Protein AF-A0A078JJZ0-F1 (afdb_monomer)

Sequence (247 aa):
MCQEAHKVTLNVYDLSRGLARQLSASLLGKVIEGVWHTGIVAYGNEYFFGGGIQHLPAGTTPYGAPLRSVEMGETHVPKDVFEIYLDEISPRYTAESYNLITHNCNNFSNEVSQFLVGKGIPDYILQLPSEVMNSPMGGLLMPMIQNLEATLRAGAVPNAPQFKPQSQPVGPNPSEKASESPVVVQPSASKEKVKEDPLGDARTKIQEEITREFASLMAQGTLRASEAATIATKRVMQKYGHLNVSA

Secondary structure (DSSP, 8-state):
-PPPPEEEEEEEEETTTTHHHHHHHHHHSS-----EEEEEEETTEEEEEESEEEEEETT-STT-S-SEEEEEEEE---HHHHHHHHHHHGGGSSTTT-BTTTBSHHHHHHHHHHHHHS-PPPHHHHHHHHHHHTSTTHHHHHHHHHHHHHHHHTTPPPPP--------------------------------PPPP-HHHHHHHHHHHHHHHHHHHHHHTSSS-HHHHHHHHHHHHHHHHHGGG---

Structure (mmCIF, N/CA/C/O backbone):
data_AF-A0A078JJZ0-F1
#
_entry.id   AF-A0A078JJZ0-F1
#
loop_
_atom_site.group_PDB
_atom_site.id
_atom_site.type_symbol
_atom_site.label_atom_id
_atom_site.label_alt_id
_atom_site.label_comp_id
_atom_site.label_asym_id
_atom_site.label_entity_id
_atom_site.label_seq_id
_atom_site.pdbx_PDB_ins_code
_atom_site.Cartn_x
_atom_site.Cartn_y
_atom_site.Cartn_z
_atom_site.occupancy
_atom_site.B_iso_or_equiv
_atom_site.auth_seq_id
_atom_site.auth_comp_id
_atom_site.auth_asym_id
_atom_site.auth_atom_id
_atom_site.pdbx_PDB_model_num
ATOM 1 N N . MET A 1 1 ? -17.199 -11.914 28.397 1.00 45.38 1 MET A N 1
ATOM 2 C CA . MET A 1 1 ? -17.784 -11.393 27.146 1.00 45.38 1 MET A CA 1
ATOM 3 C C . MET A 1 1 ? -16.854 -11.830 26.030 1.00 45.38 1 MET A C 1
ATOM 5 O O . MET A 1 1 ? -15.666 -11.567 26.156 1.00 45.38 1 MET A O 1
ATOM 9 N N . CYS A 1 2 ? -17.328 -12.581 25.036 1.00 54.47 2 CYS A N 1
ATOM 10 C CA . CYS A 1 2 ? -16.506 -12.899 23.866 1.00 54.47 2 CYS A CA 1
ATOM 11 C C . CYS A 1 2 ? -16.302 -11.594 23.090 1.00 54.47 2 CYS A C 1
ATOM 13 O O . CYS A 1 2 ? -17.291 -10.978 22.702 1.00 54.47 2 CYS A O 1
ATOM 15 N N . GLN A 1 3 ? -15.059 -11.132 22.954 1.00 65.31 3 GLN A N 1
ATOM 16 C CA . GLN A 1 3 ? -14.748 -10.021 22.055 1.00 65.31 3 GLN A CA 1
ATOM 17 C C . GLN A 1 3 ? -15.119 -10.458 20.635 1.00 65.31 3 GLN A C 1
ATOM 19 O O . GLN A 1 3 ? -14.790 -11.574 20.234 1.00 65.31 3 GLN A O 1
ATOM 24 N N . GLU A 1 4 ? -15.873 -9.624 19.924 1.00 84.06 4 GLU A N 1
ATOM 25 C CA . GLU A 1 4 ? -16.285 -9.913 18.554 1.00 84.06 4 GLU A CA 1
ATOM 26 C C . GLU A 1 4 ? -15.042 -9.906 17.655 1.00 84.06 4 GLU A C 1
ATOM 28 O O . GLU A 1 4 ? -14.262 -8.954 17.665 1.00 84.06 4 GLU A O 1
ATOM 33 N N . ALA A 1 5 ? -14.815 -11.007 16.941 1.00 92.00 5 ALA A N 1
ATOM 34 C CA . ALA A 1 5 ? -13.691 -11.137 16.027 1.00 92.00 5 ALA A CA 1
ATOM 35 C C . ALA A 1 5 ? -14.054 -10.506 14.676 1.00 92.00 5 ALA A C 1
ATOM 37 O O . ALA A 1 5 ? -15.099 -10.806 14.093 1.00 92.00 5 ALA A O 1
ATOM 38 N N . HIS A 1 6 ? -13.183 -9.645 14.158 1.00 96.00 6 HIS A N 1
ATOM 39 C CA . HIS A 1 6 ? -13.372 -8.965 12.881 1.00 96.00 6 HIS A CA 1
ATOM 40 C C . HIS A 1 6 ? -12.383 -9.489 11.845 1.00 96.00 6 HIS A C 1
ATOM 42 O O . HIS A 1 6 ? -11.179 -9.540 12.091 1.00 96.00 6 HIS A O 1
ATOM 48 N N . LYS A 1 7 ? -12.876 -9.845 10.657 1.00 97.50 7 LYS A N 1
ATOM 49 C CA . LYS A 1 7 ? -12.017 -10.284 9.552 1.00 97.50 7 LYS A CA 1
ATOM 50 C C . LYS A 1 7 ? -11.159 -9.135 9.033 1.00 97.50 7 LYS A C 1
ATOM 52 O O . LYS A 1 7 ? -11.656 -8.028 8.831 1.00 97.50 7 LYS A O 1
ATOM 57 N N . VAL A 1 8 ? -9.897 -9.444 8.753 1.00 98.44 8 VAL A N 1
ATOM 58 C CA . VAL A 1 8 ? -8.915 -8.529 8.171 1.00 98.44 8 VAL A CA 1
ATOM 59 C C . VAL A 1 8 ? -8.428 -9.105 6.848 1.00 98.44 8 VAL A C 1
ATOM 61 O O . VAL A 1 8 ? -7.972 -10.248 6.771 1.00 98.44 8 VAL A O 1
ATOM 64 N N . THR A 1 9 ? -8.538 -8.311 5.788 1.00 98.50 9 THR A N 1
ATOM 65 C CA . THR A 1 9 ? -8.132 -8.691 4.427 1.00 98.50 9 THR A CA 1
ATOM 66 C C . THR A 1 9 ? -7.196 -7.636 3.855 1.00 98.50 9 THR A C 1
ATOM 68 O O . THR A 1 9 ? -7.372 -6.450 4.101 1.00 98.50 9 THR A O 1
ATOM 71 N N . LEU A 1 10 ? -6.208 -8.053 3.074 1.00 98.69 10 LEU A N 1
ATOM 72 C CA . LEU A 1 10 ? -5.346 -7.172 2.298 1.00 98.69 10 LEU A CA 1
ATOM 73 C C . LEU A 1 10 ? -5.830 -7.159 0.848 1.00 98.69 10 LEU A C 1
ATOM 75 O O . LEU A 1 10 ? -5.723 -8.165 0.144 1.00 98.69 10 LEU A O 1
ATOM 79 N N . ASN A 1 11 ? -6.334 -6.020 0.389 1.00 98.44 11 ASN A N 1
ATOM 80 C CA . ASN A 1 11 ? -6.618 -5.795 -1.022 1.00 98.44 11 ASN A CA 1
ATOM 81 C C . ASN A 1 11 ? -5.333 -5.394 -1.747 1.00 98.44 11 ASN A C 1
ATOM 83 O O . ASN A 1 11 ? -4.586 -4.539 -1.274 1.00 98.44 11 ASN A O 1
ATOM 87 N N . VAL A 1 12 ? -5.078 -6.017 -2.898 1.00 97.50 12 VAL A N 1
ATOM 88 C CA . VAL A 1 12 ? -3.886 -5.802 -3.725 1.00 97.50 12 VAL A CA 1
ATOM 89 C C . VAL A 1 12 ? -4.311 -5.347 -5.115 1.00 97.50 12 VAL A C 1
ATOM 91 O O . VAL A 1 12 ? -5.073 -6.031 -5.801 1.00 97.50 12 VAL A O 1
ATOM 94 N N . TYR A 1 13 ? -3.770 -4.217 -5.554 1.00 95.12 13 TYR A N 1
ATOM 95 C CA . TYR A 1 13 ? -4.043 -3.582 -6.839 1.00 95.12 13 TYR A CA 1
ATOM 96 C C . TYR A 1 13 ? -2.760 -3.474 -7.661 1.00 95.12 13 TYR A C 1
ATOM 98 O O . TYR A 1 13 ? -1.678 -3.271 -7.113 1.00 95.12 13 TYR A O 1
ATOM 106 N N . ASP A 1 14 ? -2.888 -3.562 -8.985 1.00 92.44 14 ASP A N 1
ATOM 107 C CA . ASP A 1 14 ? -1.808 -3.231 -9.915 1.00 92.44 14 ASP A CA 1
ATOM 108 C C . ASP A 1 14 ? -2.048 -1.842 -10.520 1.00 92.44 14 ASP A C 1
ATOM 110 O O . ASP A 1 14 ? -2.875 -1.669 -11.420 1.00 92.44 14 ASP A O 1
ATOM 114 N N . LEU A 1 15 ? -1.285 -0.852 -10.054 1.00 88.25 15 LEU A N 1
ATOM 115 C CA . LEU A 1 15 ? -1.357 0.530 -10.535 1.00 88.25 15 LEU A CA 1
ATOM 116 C C . LEU A 1 15 ? -0.959 0.668 -12.011 1.00 88.25 15 LEU A C 1
ATOM 118 O O . LEU A 1 15 ? -1.359 1.625 -12.671 1.00 88.25 15 LEU A O 1
ATOM 122 N N . SER A 1 16 ? -0.204 -0.291 -12.554 1.00 84.50 16 SER A N 1
ATOM 123 C CA . SER A 1 16 ? 0.171 -0.302 -13.969 1.00 84.50 16 SER A CA 1
ATOM 124 C C . SER A 1 16 ? -0.928 -0.850 -14.883 1.00 84.50 16 SER A C 1
ATOM 126 O O . SER A 1 16 ? -0.831 -0.707 -16.102 1.00 84.50 16 SER A O 1
ATOM 128 N N . ARG A 1 17 ? -1.965 -1.485 -14.315 1.00 82.56 17 ARG A N 1
ATOM 129 C CA . ARG A 1 17 ? -3.054 -2.154 -15.046 1.00 82.56 17 ARG A CA 1
ATOM 130 C C . ARG A 1 17 ? -2.545 -3.141 -16.108 1.00 82.56 17 ARG A C 1
ATOM 132 O O . ARG A 1 17 ? -3.039 -3.169 -17.233 1.00 82.56 17 ARG A O 1
ATOM 139 N N . GLY A 1 18 ? -1.535 -3.934 -15.760 1.00 79.81 18 GLY A N 1
ATOM 140 C CA . GLY A 1 18 ? -0.917 -4.948 -16.613 1.00 79.81 18 GLY A CA 1
ATOM 141 C C . GLY A 1 18 ? 0.228 -4.443 -17.494 1.00 79.81 18 GLY A C 1
ATOM 142 O O . GLY A 1 18 ? 0.949 -5.263 -18.069 1.00 79.81 18 GLY A O 1
ATOM 143 N N . LEU A 1 19 ? 0.455 -3.127 -17.577 1.00 78.94 19 LEU A N 1
ATOM 144 C CA . LEU A 1 19 ? 1.543 -2.567 -18.386 1.00 78.94 19 LEU A CA 1
ATOM 145 C C . LEU A 1 19 ? 2.921 -2.931 -17.839 1.00 78.94 19 LEU A C 1
ATOM 147 O O . LEU A 1 19 ? 3.830 -3.193 -18.626 1.00 78.94 19 LEU A O 1
ATOM 151 N N . ALA A 1 20 ? 3.082 -3.005 -16.513 1.00 81.88 20 ALA A N 1
ATOM 152 C CA . ALA A 1 20 ? 4.344 -3.434 -15.918 1.00 81.88 20 ALA A CA 1
ATOM 153 C C . ALA A 1 20 ? 4.703 -4.838 -16.407 1.00 81.88 20 ALA A C 1
ATOM 155 O O . ALA A 1 20 ? 5.804 -5.047 -16.906 1.00 81.88 20 ALA A O 1
ATOM 156 N N . ARG A 1 21 ? 3.749 -5.773 -16.395 1.00 81.88 21 ARG A N 1
ATOM 157 C CA . ARG A 1 21 ? 3.969 -7.140 -16.877 1.00 81.88 21 ARG A CA 1
ATOM 158 C C . ARG A 1 21 ? 4.320 -7.204 -18.362 1.00 81.88 21 ARG A C 1
ATOM 160 O O . ARG A 1 21 ? 5.164 -8.007 -18.745 1.00 81.88 21 ARG A O 1
ATOM 167 N N . GLN A 1 22 ? 3.695 -6.370 -19.193 1.00 77.50 22 GLN A N 1
ATOM 168 C CA . GLN A 1 22 ? 3.947 -6.347 -20.638 1.00 77.50 22 GLN A CA 1
ATOM 169 C C . GLN A 1 22 ? 5.318 -5.763 -20.999 1.00 77.50 22 GLN A C 1
ATOM 171 O O . GLN A 1 22 ? 5.984 -6.279 -21.891 1.00 77.50 22 GLN A O 1
ATOM 176 N N . LEU A 1 23 ? 5.741 -4.699 -20.314 1.00 75.00 23 LEU A N 1
ATOM 177 C CA . LEU A 1 23 ? 6.932 -3.930 -20.687 1.00 75.00 23 LEU A CA 1
ATOM 178 C C . LEU A 1 23 ? 8.196 -4.363 -19.931 1.00 75.00 23 LEU A C 1
ATOM 180 O O . LEU A 1 23 ? 9.312 -4.175 -20.419 1.00 75.00 23 LEU A O 1
ATOM 184 N N . SER A 1 24 ? 8.036 -4.951 -18.746 1.00 73.81 24 SER A N 1
ATOM 185 C CA . SER A 1 24 ? 9.152 -5.299 -17.860 1.00 73.81 24 SER A CA 1
ATOM 186 C C . SER A 1 24 ? 10.094 -6.341 -18.451 1.00 73.81 24 SER A C 1
ATOM 188 O O . SER A 1 24 ? 11.301 -6.169 -18.354 1.00 73.81 24 SER A O 1
ATOM 190 N N . ALA A 1 25 ? 9.587 -7.368 -19.138 1.00 72.69 25 ALA A N 1
ATOM 191 C CA . ALA A 1 25 ? 10.439 -8.398 -19.738 1.00 72.69 25 ALA A CA 1
ATOM 192 C C . ALA A 1 25 ? 11.460 -7.806 -20.727 1.00 72.69 25 ALA A C 1
ATOM 194 O O . ALA A 1 25 ? 12.649 -8.109 -20.654 1.00 72.69 25 ALA A O 1
ATOM 195 N N . SER A 1 26 ? 10.998 -6.922 -21.616 1.00 69.44 26 SER A N 1
ATOM 196 C CA . SER A 1 26 ? 11.826 -6.283 -22.643 1.00 69.44 26 SER A CA 1
ATOM 197 C C . SER A 1 26 ? 12.725 -5.169 -22.107 1.00 69.44 26 SER A C 1
ATOM 199 O O . SER A 1 26 ? 13.796 -4.944 -22.659 1.00 69.44 26 SER A O 1
ATOM 201 N N . LEU A 1 27 ? 12.296 -4.457 -21.058 1.00 65.75 27 LEU A N 1
ATOM 202 C CA . LEU A 1 27 ? 13.022 -3.295 -20.528 1.00 65.75 27 LEU A CA 1
ATOM 203 C C . LEU A 1 27 ? 13.942 -3.644 -19.354 1.00 65.75 27 LEU A C 1
ATOM 205 O O . LEU A 1 27 ? 15.002 -3.049 -19.201 1.00 65.75 27 LEU A O 1
ATOM 209 N N . LEU A 1 28 ? 13.540 -4.590 -18.510 1.00 64.19 28 LEU A N 1
ATOM 210 C CA . LEU A 1 28 ? 14.189 -4.890 -17.231 1.00 64.19 28 LEU A CA 1
ATOM 211 C C . LEU A 1 28 ? 14.921 -6.228 -17.241 1.00 64.19 28 LEU A C 1
ATOM 213 O O . LEU A 1 28 ? 15.604 -6.548 -16.272 1.00 64.19 28 LEU A O 1
ATOM 217 N N . GLY A 1 29 ? 14.750 -7.040 -18.291 1.00 64.75 29 GLY A N 1
ATOM 218 C CA . GLY A 1 29 ? 15.258 -8.415 -18.329 1.00 64.75 29 GLY A CA 1
ATOM 219 C C . GLY A 1 29 ? 14.640 -9.327 -17.259 1.00 64.75 29 GLY A C 1
ATOM 220 O O . GLY A 1 29 ? 15.066 -10.467 -17.099 1.00 64.75 29 GLY A O 1
ATOM 221 N N . LYS A 1 30 ? 13.632 -8.833 -16.530 1.00 69.69 30 LYS A N 1
ATOM 222 C CA . LYS A 1 30 ? 12.861 -9.528 -15.498 1.00 69.69 30 LYS A CA 1
ATOM 223 C C . LYS A 1 30 ? 11.404 -9.112 -15.641 1.00 69.69 30 LYS A C 1
ATOM 225 O O . LYS A 1 30 ? 11.109 -7.940 -15.861 1.00 69.69 30 LYS A O 1
ATOM 230 N N . VAL A 1 31 ? 10.492 -10.066 -15.496 1.00 70.44 31 VAL A N 1
ATOM 231 C CA . VAL A 1 31 ? 9.058 -9.771 -15.464 1.00 70.44 31 VAL A CA 1
ATOM 232 C C . VAL A 1 31 ? 8.712 -9.177 -14.099 1.00 70.44 31 VAL A C 1
ATOM 234 O O . VAL A 1 31 ? 8.837 -9.851 -13.080 1.00 70.44 31 VAL A O 1
ATOM 237 N N . ILE A 1 32 ? 8.272 -7.922 -14.084 1.00 78.19 32 ILE A N 1
ATOM 238 C CA . ILE A 1 32 ? 7.576 -7.311 -12.951 1.00 78.19 32 ILE A CA 1
ATOM 239 C C . ILE A 1 32 ? 6.091 -7.579 -13.147 1.00 78.19 32 ILE A C 1
ATOM 241 O O . ILE A 1 32 ? 5.505 -7.121 -14.125 1.00 78.19 32 ILE A O 1
ATOM 245 N N . GLU A 1 33 ? 5.479 -8.319 -12.226 1.00 72.38 33 GLU A N 1
ATOM 246 C CA . GLU A 1 33 ? 4.069 -8.709 -12.340 1.00 72.38 33 GLU A CA 1
ATOM 247 C C . GLU A 1 33 ? 3.093 -7.528 -12.240 1.00 72.38 33 GLU A C 1
ATOM 249 O O . GLU A 1 33 ? 2.015 -7.588 -12.829 1.00 72.38 33 GLU A O 1
ATOM 254 N N . GLY A 1 34 ? 3.469 -6.463 -11.534 1.00 82.06 34 GLY A N 1
ATOM 255 C CA . GLY A 1 34 ? 2.631 -5.290 -11.326 1.00 82.06 34 GLY A CA 1
ATOM 256 C C . GLY A 1 34 ? 3.336 -4.216 -10.505 1.00 82.06 34 GLY A C 1
ATOM 257 O O . GLY A 1 34 ? 4.410 -4.444 -9.948 1.00 82.06 34 GLY A O 1
ATOM 258 N N . VAL A 1 35 ? 2.715 -3.043 -10.425 1.00 88.38 35 VAL A N 1
ATOM 259 C CA . VAL A 1 35 ? 3.088 -1.992 -9.472 1.00 88.38 35 VAL A CA 1
ATOM 260 C C . VAL A 1 35 ? 2.092 -2.051 -8.327 1.00 88.38 35 VAL A C 1
ATOM 262 O O . VAL A 1 35 ? 0.958 -1.590 -8.460 1.00 88.38 35 VAL A O 1
ATOM 265 N N . TRP A 1 36 ? 2.501 -2.680 -7.230 1.00 94.38 36 TRP A N 1
ATOM 266 C CA . TRP A 1 36 ? 1.588 -3.024 -6.149 1.00 94.38 36 TRP A CA 1
ATOM 267 C C . TRP A 1 36 ? 1.176 -1.810 -5.320 1.00 94.38 36 TRP A C 1
ATOM 269 O O . TRP A 1 36 ? 2.024 -1.113 -4.761 1.00 94.38 36 TRP A O 1
ATOM 279 N N . HIS A 1 37 ? -0.135 -1.622 -5.205 1.00 95.88 37 HIS A N 1
ATOM 280 C CA . HIS A 1 37 ? -0.772 -0.807 -4.179 1.00 95.88 37 HIS A CA 1
ATOM 281 C C . HIS A 1 37 ? -1.611 -1.709 -3.283 1.00 95.88 37 HIS A C 1
ATOM 283 O O . HIS A 1 37 ? -2.250 -2.640 -3.781 1.00 95.88 37 HIS A O 1
ATOM 289 N N . THR A 1 38 ? -1.628 -1.435 -1.983 1.00 98.00 38 THR A N 1
ATOM 290 C CA . THR A 1 38 ? -2.408 -2.221 -1.031 1.00 98.00 38 THR A CA 1
ATOM 291 C C . THR A 1 38 ? -3.239 -1.367 -0.088 1.00 98.00 38 THR A C 1
ATOM 293 O O . THR A 1 38 ? -2.841 -0.259 0.275 1.00 98.00 38 THR A O 1
ATOM 296 N N . GLY A 1 39 ? -4.364 -1.939 0.340 1.00 98.06 39 GLY A N 1
ATOM 297 C CA . GLY A 1 39 ? -5.221 -1.414 1.397 1.00 98.06 39 GLY A CA 1
ATOM 298 C C . GLY A 1 39 ? -5.661 -2.523 2.353 1.00 98.06 39 GLY A C 1
ATOM 299 O O . GLY A 1 39 ? -5.891 -3.661 1.935 1.00 98.06 39 GLY A O 1
ATOM 300 N N . ILE A 1 40 ? -5.764 -2.203 3.643 1.00 98.62 40 ILE A N 1
ATOM 301 C CA . ILE A 1 40 ? -6.284 -3.114 4.668 1.00 98.62 40 ILE A CA 1
ATOM 302 C C . ILE A 1 40 ? -7.789 -2.925 4.780 1.00 98.62 40 ILE A C 1
ATOM 304 O O . ILE A 1 40 ? -8.258 -1.827 5.055 1.00 98.62 40 ILE A O 1
ATOM 308 N N . VAL A 1 41 ? -8.546 -4.001 4.605 1.00 98.62 41 VAL A N 1
ATOM 309 C CA . VAL A 1 41 ? -9.992 -4.033 4.797 1.00 98.62 41 VAL A CA 1
ATOM 310 C C . VAL A 1 41 ? -10.306 -4.593 6.177 1.00 98.62 41 VAL A C 1
ATOM 312 O O . VAL A 1 41 ? -10.003 -5.754 6.459 1.00 98.62 41 VAL A O 1
ATOM 315 N N . ALA A 1 42 ? -10.930 -3.771 7.016 1.00 97.94 42 ALA A N 1
ATOM 316 C CA . ALA A 1 42 ? -11.423 -4.133 8.341 1.00 97.94 42 ALA A CA 1
ATOM 317 C C . ALA A 1 42 ? -12.609 -3.228 8.715 1.00 97.94 42 ALA A C 1
ATOM 319 O O . ALA A 1 42 ? -12.725 -2.105 8.231 1.00 97.94 42 ALA A O 1
ATOM 320 N N . TYR A 1 43 ? -13.520 -3.708 9.565 1.00 97.31 43 TYR A N 1
ATOM 321 C CA . TYR A 1 43 ? -14.656 -2.916 10.072 1.00 97.31 43 TYR A CA 1
ATOM 322 C C . TYR A 1 43 ? -15.527 -2.241 8.984 1.00 97.31 43 TYR A C 1
ATOM 324 O O . TYR A 1 43 ? -16.092 -1.169 9.203 1.00 97.31 43 TYR A O 1
ATOM 332 N N . GLY A 1 44 ? -15.624 -2.855 7.797 1.00 96.44 44 GLY A N 1
ATOM 333 C CA . GLY A 1 44 ? -16.385 -2.337 6.650 1.00 96.44 44 GLY A CA 1
ATOM 334 C C . GLY A 1 44 ? -15.680 -1.250 5.826 1.00 96.44 44 GLY A C 1
ATOM 335 O O . GLY A 1 44 ? -16.225 -0.816 4.812 1.00 96.44 44 GLY A O 1
ATOM 336 N N . ASN A 1 45 ? -14.473 -0.845 6.217 1.00 98.12 45 ASN A N 1
ATOM 337 C CA . ASN A 1 45 ? -13.672 0.163 5.533 1.00 98.12 45 ASN A CA 1
ATOM 338 C C . ASN A 1 45 ? -12.394 -0.445 4.951 1.00 98.12 45 ASN A C 1
ATOM 340 O O . ASN A 1 45 ? -11.896 -1.460 5.431 1.00 98.12 45 ASN A O 1
ATOM 344 N N . GLU A 1 46 ? -11.851 0.214 3.937 1.00 98.50 46 GLU A N 1
ATOM 345 C CA . GLU A 1 46 ? -10.523 -0.018 3.391 1.00 98.50 46 GLU A CA 1
ATOM 346 C C . GLU A 1 46 ? -9.611 1.161 3.733 1.00 98.50 46 GLU A C 1
ATOM 348 O O . GLU A 1 46 ? -9.926 2.302 3.397 1.00 98.50 46 GLU A O 1
ATOM 353 N N . TYR A 1 47 ? -8.492 0.869 4.392 1.00 98.38 47 TYR A N 1
ATOM 354 C CA . TYR A 1 47 ? -7.509 1.818 4.905 1.00 98.38 47 TYR A CA 1
ATOM 355 C C . TYR A 1 47 ? -6.223 1.734 4.083 1.00 98.38 47 TYR A C 1
ATOM 357 O O . TYR A 1 47 ? -5.673 0.647 3.894 1.00 98.38 47 TYR A O 1
ATOM 365 N N . PHE A 1 48 ? -5.711 2.869 3.616 1.00 97.88 48 PHE A N 1
ATOM 366 C CA . PHE A 1 48 ? -4.497 2.931 2.799 1.00 97.88 48 PHE A CA 1
ATOM 367 C C . PHE A 1 48 ? -3.757 4.258 2.996 1.00 97.88 48 PHE A C 1
ATOM 369 O O . PHE A 1 48 ? -4.302 5.224 3.527 1.00 97.88 48 PHE A O 1
ATOM 376 N N . PHE A 1 49 ? -2.504 4.313 2.540 1.00 97.75 49 PHE A N 1
ATOM 377 C CA . PHE A 1 49 ? -1.670 5.514 2.623 1.00 97.75 49 PHE A CA 1
ATOM 378 C C . PHE A 1 49 ? -1.404 6.123 1.239 1.00 97.75 49 PHE A C 1
ATOM 380 O O . PHE A 1 49 ? -1.070 5.416 0.286 1.00 97.75 49 PHE A O 1
ATOM 387 N N . GLY A 1 50 ? -1.557 7.446 1.149 1.00 93.00 50 GLY A N 1
ATOM 388 C CA . GLY A 1 50 ? -1.307 8.275 -0.034 1.00 93.00 50 GLY A CA 1
ATOM 389 C C . GLY A 1 50 ? -1.026 9.717 0.393 1.00 93.00 50 GLY A C 1
ATOM 390 O O . GLY A 1 50 ? -0.003 9.983 1.015 1.00 93.00 50 GLY A O 1
ATOM 391 N N . GLY A 1 51 ? -1.965 10.637 0.158 1.00 91.44 51 GLY A N 1
ATOM 392 C CA . GLY A 1 51 ? -1.919 12.014 0.682 1.00 91.44 51 GLY A CA 1
ATOM 393 C C . GLY A 1 51 ? -2.207 12.136 2.182 1.00 91.44 51 GLY A C 1
ATOM 394 O O . GLY A 1 51 ? -2.910 13.048 2.601 1.00 91.44 51 GLY A O 1
ATOM 395 N N . GLY A 1 52 ? -1.718 11.185 2.974 1.00 96.50 52 GLY A N 1
ATOM 396 C CA . GLY A 1 52 ? -2.159 10.922 4.340 1.00 96.50 52 GLY A CA 1
ATOM 397 C C . GLY A 1 52 ? -2.782 9.534 4.490 1.00 96.50 52 GLY A C 1
ATOM 398 O O . GLY A 1 52 ? -2.971 8.813 3.498 1.00 96.50 52 GLY A O 1
ATOM 399 N N . ILE A 1 53 ? -3.094 9.154 5.731 1.00 97.75 53 ILE A N 1
ATOM 400 C CA . ILE A 1 53 ? -3.935 7.984 6.012 1.00 97.75 53 ILE A CA 1
ATOM 401 C C . ILE A 1 53 ? -5.337 8.279 5.485 1.00 97.75 53 ILE A C 1
ATOM 403 O O . ILE A 1 53 ? -5.948 9.287 5.832 1.00 97.75 53 ILE A O 1
ATOM 407 N N . GLN A 1 54 ? -5.837 7.399 4.629 1.00 96.06 54 GLN A N 1
ATOM 408 C CA . GLN A 1 54 ? -7.158 7.503 4.031 1.00 96.06 54 GLN A CA 1
ATOM 409 C C . GLN A 1 54 ? -7.961 6.251 4.344 1.00 96.06 54 GLN A C 1
ATOM 411 O O . GLN A 1 54 ? -7.410 5.151 4.436 1.00 96.06 54 GLN A O 1
ATOM 416 N N . HIS A 1 55 ? -9.275 6.418 4.460 1.00 96.50 55 HIS A N 1
ATOM 417 C CA . HIS A 1 55 ? -10.195 5.298 4.522 1.00 96.50 55 HIS A CA 1
ATOM 418 C C . HIS A 1 55 ? -11.475 5.591 3.747 1.00 96.50 55 HIS A C 1
ATOM 420 O O . HIS A 1 55 ? -11.989 6.709 3.741 1.00 96.50 55 HIS A O 1
ATOM 426 N N . LEU A 1 56 ? -11.998 4.564 3.091 1.00 96.50 56 LEU A N 1
ATOM 427 C CA . LEU A 1 56 ? -13.262 4.598 2.361 1.00 96.50 56 LEU A CA 1
ATOM 428 C C . LEU A 1 56 ? -14.033 3.309 2.651 1.00 96.50 56 LEU A C 1
ATOM 430 O O . LEU A 1 56 ? -13.417 2.329 3.072 1.00 96.50 56 LEU A O 1
ATOM 434 N N . PRO A 1 57 ? -15.352 3.263 2.415 1.00 97.75 57 PRO A N 1
ATOM 435 C CA . PRO A 1 57 ? -16.076 1.999 2.428 1.00 97.75 57 PRO A CA 1
ATOM 436 C C . PRO A 1 57 ? -15.385 0.949 1.544 1.00 97.75 57 PRO A C 1
ATOM 438 O O . PRO A 1 57 ? -14.894 1.246 0.450 1.00 97.75 57 PRO A O 1
ATOM 441 N N . ALA A 1 58 ? -15.319 -0.292 2.024 1.00 96.31 58 ALA A N 1
ATOM 442 C CA . ALA A 1 58 ? -14.646 -1.361 1.297 1.00 96.31 58 ALA A CA 1
ATOM 443 C C . ALA A 1 58 ? -15.260 -1.548 -0.103 1.00 96.31 58 ALA A C 1
ATOM 445 O O . ALA A 1 58 ? -16.480 -1.624 -0.256 1.00 96.31 58 ALA A O 1
ATOM 446 N N . GLY A 1 59 ? -14.411 -1.617 -1.133 1.00 92.75 59 GLY A N 1
ATOM 447 C CA . GLY A 1 59 ? -14.851 -1.745 -2.527 1.00 92.75 59 GLY A CA 1
ATOM 448 C C . GLY A 1 59 ? -15.294 -0.439 -3.200 1.00 92.75 59 GLY A C 1
ATOM 449 O O . GLY A 1 59 ? -15.689 -0.473 -4.363 1.00 92.75 59 GLY A O 1
ATOM 450 N N . THR A 1 60 ? -15.204 0.711 -2.521 1.00 94.25 60 THR A N 1
ATOM 451 C CA . THR A 1 60 ? -15.475 2.032 -3.122 1.00 94.25 60 THR A CA 1
ATOM 452 C C . THR A 1 60 ? -14.208 2.858 -3.335 1.00 94.25 60 THR A C 1
ATOM 454 O O . THR A 1 60 ? -14.288 4.068 -3.556 1.00 94.25 60 THR A O 1
ATOM 457 N N . THR A 1 61 ? -13.026 2.246 -3.223 1.00 92.44 61 THR A N 1
ATOM 458 C CA . THR A 1 61 ? -11.767 2.956 -3.449 1.00 92.44 61 THR A CA 1
ATOM 459 C C . THR A 1 61 ? -11.619 3.333 -4.926 1.00 92.44 61 THR A C 1
ATOM 461 O O . THR A 1 61 ? -12.104 2.629 -5.819 1.00 92.44 61 THR A O 1
ATOM 464 N N . PRO A 1 62 ? -10.920 4.437 -5.233 1.00 89.94 62 PRO A N 1
ATOM 465 C CA . PRO A 1 62 ? -10.743 4.881 -6.615 1.00 89.94 62 PRO A CA 1
ATOM 466 C C . PRO A 1 62 ? -9.803 3.964 -7.431 1.00 89.94 62 PRO A C 1
ATOM 468 O O . PRO A 1 62 ? -9.627 4.171 -8.632 1.00 89.94 62 PRO A O 1
ATOM 471 N N . TYR A 1 63 ? -9.218 2.937 -6.803 1.00 89.44 63 TYR A N 1
ATOM 472 C CA . TYR A 1 63 ? -8.376 1.924 -7.446 1.00 89.44 63 TYR A CA 1
ATOM 473 C C . TYR A 1 63 ? -9.182 0.825 -8.159 1.00 89.44 63 TYR A C 1
ATOM 475 O O . TYR A 1 63 ? -8.609 0.052 -8.928 1.00 89.44 63 TYR A O 1
ATOM 483 N N . GLY A 1 64 ? -10.508 0.795 -7.979 1.00 89.00 64 GLY A N 1
ATOM 484 C CA . GLY A 1 64 ? -11.405 -0.159 -8.628 1.00 89.00 64 GLY A CA 1
ATOM 485 C C . GLY A 1 64 ? -11.492 -1.487 -7.879 1.00 89.00 64 GLY A C 1
ATOM 486 O O . GLY A 1 64 ? -11.431 -1.522 -6.655 1.00 89.00 64 GLY A O 1
ATOM 487 N N . ALA A 1 65 ? -11.669 -2.590 -8.609 1.00 91.81 65 ALA A N 1
ATOM 488 C CA . ALA A 1 65 ? -11.691 -3.920 -8.005 1.00 91.81 65 ALA A CA 1
ATOM 489 C C . ALA A 1 65 ? -10.257 -4.408 -7.719 1.00 91.81 65 ALA A C 1
ATOM 491 O O . ALA A 1 65 ? -9.395 -4.274 -8.597 1.00 91.81 65 ALA A O 1
ATOM 492 N N . PRO A 1 66 ? -9.984 -4.996 -6.539 1.00 95.00 66 PRO A N 1
ATOM 493 C CA . PRO A 1 66 ? -8.671 -5.550 -6.239 1.00 95.00 66 PRO A CA 1
ATOM 494 C C . PRO A 1 66 ? -8.342 -6.703 -7.190 1.00 95.00 66 PRO A C 1
ATOM 496 O O . PRO A 1 66 ? -9.194 -7.529 -7.518 1.00 95.00 66 PRO A O 1
ATOM 499 N N . LEU A 1 67 ? -7.079 -6.779 -7.614 1.00 94.06 67 LEU A N 1
ATOM 500 C CA . LEU A 1 67 ? -6.575 -7.902 -8.406 1.00 94.06 67 LEU A CA 1
ATOM 501 C C . LEU A 1 67 ? -6.549 -9.183 -7.566 1.00 94.06 67 LEU A C 1
ATOM 503 O O . LEU A 1 67 ? -6.799 -10.275 -8.077 1.00 94.06 67 LEU A O 1
ATOM 507 N N . ARG A 1 68 ? -6.197 -9.047 -6.284 1.00 94.88 68 ARG A N 1
ATOM 508 C CA . ARG A 1 68 ? -6.181 -10.130 -5.299 1.00 94.88 68 ARG A CA 1
ATOM 509 C C . ARG A 1 68 ? -6.650 -9.587 -3.952 1.00 94.88 68 ARG A C 1
ATOM 511 O O . ARG A 1 68 ? -6.290 -8.472 -3.585 1.00 94.88 68 ARG A O 1
ATOM 518 N N . SER A 1 69 ? -7.380 -10.407 -3.209 1.00 97.25 69 SER A N 1
ATOM 519 C CA . SER A 1 69 ? -7.695 -10.167 -1.801 1.00 97.25 69 SER A CA 1
ATOM 520 C C . SER A 1 69 ? -7.084 -11.301 -0.988 1.00 97.25 69 SER A C 1
ATOM 522 O O . SER A 1 69 ? -7.381 -12.470 -1.233 1.00 97.25 69 SER A O 1
ATOM 524 N N . VAL A 1 70 ? -6.177 -10.961 -0.076 1.00 97.94 70 VAL A N 1
ATOM 525 C CA . VAL A 1 70 ? -5.434 -11.918 0.750 1.00 97.94 70 VAL A CA 1
ATOM 526 C C . VAL A 1 70 ? -6.010 -11.893 2.159 1.00 97.94 70 VAL A C 1
ATOM 528 O O . VAL A 1 70 ? -6.070 -10.840 2.789 1.00 97.94 70 VAL A O 1
ATOM 531 N N . GLU A 1 71 ? -6.442 -13.045 2.660 1.00 98.06 71 GLU A N 1
ATOM 532 C CA . GLU A 1 71 ? -6.919 -13.171 4.036 1.00 98.06 71 GLU A CA 1
ATOM 533 C C . GLU A 1 71 ? -5.742 -13.043 5.013 1.00 98.06 71 GLU A C 1
ATOM 535 O O . GLU A 1 71 ? -4.799 -13.834 4.968 1.00 98.06 71 GLU A O 1
ATOM 540 N N . MET A 1 72 ? -5.792 -12.040 5.892 1.00 98.06 72 MET A N 1
ATOM 541 C CA . MET A 1 72 ? -4.727 -11.785 6.871 1.00 98.06 72 MET A CA 1
ATOM 542 C C . MET A 1 72 ? -5.017 -12.480 8.208 1.00 98.06 72 MET A C 1
ATOM 544 O O . MET A 1 72 ? -4.100 -12.948 8.894 1.00 98.06 72 MET A O 1
ATOM 548 N N . GLY A 1 73 ? -6.302 -12.599 8.553 1.00 97.25 73 GLY A N 1
ATOM 549 C CA . GLY A 1 73 ? -6.797 -13.293 9.736 1.00 97.25 73 GLY A CA 1
ATOM 550 C C . GLY A 1 73 ? -7.966 -12.554 10.377 1.00 97.25 73 GLY A C 1
ATOM 551 O O . GLY A 1 73 ? -8.706 -11.831 9.709 1.00 97.25 73 GLY A O 1
ATOM 552 N N . GLU A 1 74 ? -8.104 -12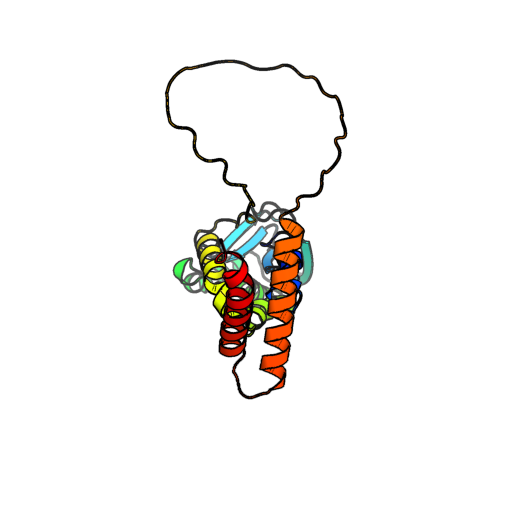.720 11.687 1.00 97.94 74 GLU A N 1
ATOM 553 C CA . GLU A 1 74 ? -9.123 -12.055 12.492 1.00 97.94 74 GLU A CA 1
ATOM 554 C C . GLU A 1 74 ? -8.463 -11.223 13.591 1.00 97.94 74 GLU A C 1
ATOM 556 O O . GLU A 1 74 ? -7.467 -11.637 14.187 1.00 97.94 74 GLU A O 1
ATOM 561 N N . THR A 1 75 ? -9.022 -10.047 13.856 1.00 97.25 75 THR A N 1
ATOM 562 C CA . THR A 1 75 ? -8.602 -9.159 14.936 1.00 97.25 75 THR A CA 1
ATOM 563 C C . THR A 1 75 ? -9.679 -9.080 16.009 1.00 97.25 75 THR A C 1
ATOM 565 O O . THR A 1 75 ? -10.870 -9.109 15.711 1.00 97.25 75 THR A O 1
ATOM 568 N N . HIS A 1 76 ? -9.248 -8.958 17.261 1.00 96.25 76 HIS A N 1
ATOM 569 C CA . HIS A 1 76 ? -10.119 -8.667 18.404 1.00 96.25 76 HIS A CA 1
ATOM 570 C C . HIS A 1 76 ? -9.948 -7.219 18.880 1.00 96.25 76 HIS A C 1
ATOM 572 O O . HIS A 1 76 ? -10.497 -6.836 19.912 1.00 96.25 76 HIS A O 1
ATOM 578 N N . VAL A 1 77 ? -9.156 -6.420 18.153 1.00 96.75 77 VAL A N 1
ATOM 579 C CA . VAL A 1 77 ? -8.998 -4.995 18.427 1.00 96.75 77 VAL A CA 1
ATOM 580 C C . VAL A 1 77 ? -10.339 -4.312 18.140 1.00 96.75 77 VAL A C 1
ATOM 582 O O . VAL A 1 77 ? -10.877 -4.470 17.040 1.00 96.75 77 VAL A O 1
ATOM 585 N N . PRO A 1 78 ? -10.914 -3.574 19.099 1.00 96.56 78 PRO A N 1
ATOM 586 C CA . PRO A 1 78 ? -12.106 -2.775 18.851 1.00 96.56 78 PRO A CA 1
ATOM 587 C C . PRO A 1 78 ? -11.845 -1.672 17.817 1.00 96.56 78 PRO A C 1
ATOM 589 O O . PRO A 1 78 ? -10.741 -1.133 17.732 1.00 96.56 78 PRO A O 1
ATOM 592 N N . LYS A 1 79 ? -12.865 -1.319 17.030 1.00 96.44 79 LYS A N 1
ATOM 593 C CA . LYS A 1 79 ? -12.740 -0.316 15.961 1.00 96.44 79 LYS A CA 1
ATOM 594 C C . LYS A 1 79 ? -12.252 1.045 16.478 1.00 96.44 79 LYS A C 1
ATOM 596 O O . LYS A 1 79 ? -11.396 1.652 15.851 1.00 96.44 79 LYS A O 1
ATOM 601 N N . ASP A 1 80 ? -12.773 1.502 17.610 1.00 96.62 80 ASP A N 1
ATOM 602 C CA . ASP A 1 80 ? -12.389 2.758 18.264 1.00 96.62 80 ASP A CA 1
ATOM 603 C C . ASP A 1 80 ? -10.917 2.754 18.696 1.00 96.62 80 ASP A C 1
ATOM 605 O O . ASP A 1 80 ? -10.203 3.728 18.477 1.00 96.62 80 ASP A O 1
ATOM 609 N N . VAL A 1 81 ? -10.429 1.631 19.230 1.00 97.62 81 VAL A N 1
ATOM 610 C CA . VAL A 1 81 ? -9.005 1.456 19.560 1.00 97.62 81 VAL A CA 1
ATOM 611 C C . VAL A 1 81 ? -8.142 1.498 18.299 1.00 97.62 81 VAL A C 1
ATOM 613 O O . VAL A 1 81 ? -7.066 2.092 18.307 1.00 97.62 81 VAL A O 1
ATOM 616 N N . PHE A 1 82 ? -8.607 0.895 17.203 1.00 98.12 82 PHE A N 1
ATOM 617 C CA . PHE A 1 82 ? -7.901 0.961 15.927 1.00 98.12 82 PHE A CA 1
ATOM 618 C C . PHE A 1 82 ? -7.868 2.385 15.351 1.00 98.12 82 PHE A C 1
ATOM 620 O O . PHE A 1 82 ? -6.827 2.810 14.862 1.00 98.12 82 PHE A O 1
ATOM 627 N N . GLU A 1 83 ? -8.963 3.139 15.441 1.00 97.06 83 GLU A N 1
ATOM 628 C CA . GLU A 1 83 ? -9.017 4.537 14.995 1.00 97.06 83 GLU A CA 1
ATOM 629 C C . GLU A 1 83 ? -8.083 5.435 15.822 1.00 97.06 83 GLU A C 1
ATOM 631 O O . GLU A 1 83 ? -7.330 6.210 15.239 1.00 97.06 83 GLU A O 1
ATOM 636 N N . ILE A 1 84 ? -8.017 5.245 17.147 1.00 98.19 84 ILE A N 1
ATOM 637 C CA . ILE A 1 84 ? -7.030 5.925 18.005 1.00 98.19 84 ILE A CA 1
ATOM 638 C C . ILE A 1 84 ? -5.600 5.587 17.565 1.00 98.19 84 ILE A C 1
ATOM 640 O O . ILE A 1 84 ? -4.764 6.478 17.435 1.00 98.19 84 ILE A O 1
ATOM 644 N N . TYR A 1 85 ? -5.311 4.313 17.293 1.00 98.44 85 TYR A N 1
ATOM 645 C CA . TYR A 1 85 ? -3.997 3.905 16.793 1.00 98.44 85 TYR A CA 1
ATOM 646 C C . TYR A 1 85 ? -3.658 4.573 15.448 1.00 98.44 85 TYR A C 1
ATOM 648 O O . TYR A 1 85 ? -2.530 5.031 15.257 1.00 98.44 85 TYR A O 1
ATOM 656 N N . LEU A 1 86 ? -4.619 4.672 14.521 1.00 98.31 86 LEU A N 1
ATOM 657 C CA . LEU A 1 86 ? -4.420 5.381 13.252 1.00 98.31 86 LEU A CA 1
ATOM 658 C C . LEU A 1 86 ? -4.095 6.864 13.477 1.00 98.31 86 LEU A C 1
ATOM 660 O O . LEU A 1 86 ? -3.181 7.382 12.831 1.00 98.31 86 LEU A O 1
ATOM 664 N N . ASP A 1 87 ? -4.781 7.520 14.413 1.00 97.88 87 ASP A N 1
ATOM 665 C CA . ASP A 1 87 ? -4.496 8.904 14.796 1.00 97.88 87 ASP A CA 1
ATOM 666 C C . ASP A 1 87 ? -3.083 9.050 15.384 1.00 97.88 87 ASP A C 1
ATOM 668 O O . ASP A 1 87 ? -2.357 9.977 15.013 1.00 97.88 87 ASP A O 1
ATOM 672 N N . GLU A 1 88 ? -2.642 8.110 16.227 1.00 98.19 88 GLU A N 1
ATOM 673 C CA . GLU A 1 88 ? -1.302 8.102 16.833 1.00 98.19 88 GLU A CA 1
ATOM 674 C C . GLU A 1 88 ? -0.177 7.967 15.797 1.00 98.19 88 GLU A C 1
ATOM 676 O O . GLU A 1 88 ? 0.875 8.601 15.926 1.00 98.19 88 GLU A O 1
ATOM 681 N N . ILE A 1 89 ? -0.374 7.153 14.755 1.00 98.06 89 ILE A N 1
ATOM 682 C CA . ILE A 1 89 ? 0.630 6.963 13.698 1.00 98.06 89 ILE A CA 1
ATOM 683 C C . ILE A 1 89 ? 0.525 8.000 12.575 1.00 98.06 89 ILE A C 1
ATOM 685 O O . ILE A 1 89 ? 1.488 8.162 11.820 1.00 98.06 89 ILE A O 1
ATOM 689 N N . SER A 1 90 ? -0.594 8.725 12.473 1.00 97.69 90 SER A N 1
ATOM 690 C CA . SER A 1 90 ? -0.845 9.720 11.422 1.00 97.69 90 SER A CA 1
ATOM 691 C C . SER A 1 90 ? 0.282 10.749 11.225 1.00 97.69 90 SER A C 1
ATOM 693 O O . SER A 1 90 ? 0.591 11.034 10.064 1.00 97.69 90 SER A O 1
ATOM 695 N N . PRO A 1 91 ? 1.018 11.226 12.259 1.00 97.81 91 PRO A N 1
ATOM 696 C CA . PRO A 1 91 ? 2.124 12.166 12.058 1.00 97.81 91 PRO A CA 1
ATOM 697 C C . PRO 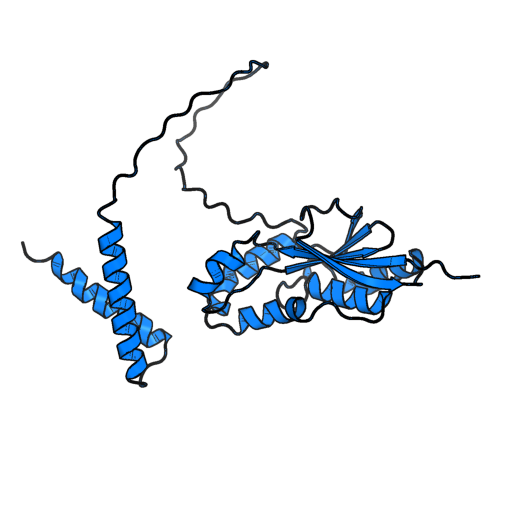A 1 91 ? 3.308 11.579 11.272 1.00 97.81 91 PRO A C 1
ATOM 699 O O . PRO A 1 91 ? 4.125 12.327 10.743 1.00 97.81 91 PRO A O 1
ATOM 702 N N . ARG A 1 92 ? 3.423 10.244 11.188 1.00 97.56 92 ARG A N 1
ATOM 703 C CA . ARG A 1 92 ? 4.418 9.549 10.349 1.00 97.56 92 ARG A CA 1
ATOM 704 C C . ARG A 1 92 ? 3.911 9.272 8.933 1.00 97.56 92 ARG A C 1
ATOM 706 O O . ARG A 1 92 ? 4.714 8.965 8.052 1.00 97.56 92 ARG A O 1
ATOM 713 N N . TYR A 1 93 ? 2.607 9.372 8.700 1.00 97.81 93 TYR A N 1
ATOM 714 C CA . TYR A 1 93 ? 1.940 9.045 7.441 1.00 97.81 93 TYR A CA 1
ATOM 715 C C . TYR A 1 93 ? 1.229 10.281 6.882 1.00 97.81 93 TYR A C 1
ATOM 717 O O . TYR A 1 93 ? 0.005 10.308 6.763 1.00 97.81 93 TYR A O 1
ATOM 725 N N . THR A 1 94 ? 2.008 11.303 6.525 1.00 97.50 94 THR A N 1
ATOM 726 C CA . THR A 1 94 ? 1.532 12.537 5.884 1.00 97.50 94 THR A CA 1
ATOM 727 C C . THR A 1 94 ? 1.817 12.510 4.382 1.00 97.50 94 THR A C 1
ATOM 729 O O . THR A 1 94 ? 2.565 11.664 3.891 1.00 97.50 94 THR A O 1
ATOM 732 N N . ALA A 1 95 ? 1.250 13.449 3.623 1.00 95.25 95 ALA A N 1
ATOM 733 C CA . ALA A 1 95 ? 1.587 13.587 2.206 1.00 95.25 95 ALA A CA 1
ATOM 734 C C . ALA A 1 95 ? 3.100 13.834 2.009 1.00 95.25 95 ALA A C 1
ATOM 736 O O . ALA A 1 95 ? 3.737 13.259 1.126 1.00 95.25 95 ALA A O 1
ATOM 737 N N . GLU A 1 96 ? 3.709 14.649 2.867 1.00 95.94 96 GLU A N 1
ATOM 738 C CA . GLU A 1 96 ? 5.132 14.993 2.810 1.00 95.94 96 GLU A CA 1
ATOM 739 C C . GLU A 1 96 ? 6.033 13.799 3.129 1.00 95.94 96 GLU A C 1
ATOM 741 O O . GLU A 1 96 ? 7.112 13.687 2.547 1.00 95.94 96 GLU A O 1
ATOM 746 N N . SER A 1 97 ? 5.599 12.897 4.017 1.00 96.44 97 SER A N 1
ATOM 747 C CA . SER A 1 97 ? 6.364 11.690 4.344 1.00 96.44 97 SER A CA 1
ATOM 748 C C . SER A 1 97 ? 6.224 10.582 3.297 1.00 96.44 97 SER A C 1
ATOM 750 O O . SER A 1 97 ? 7.001 9.626 3.323 1.00 96.44 97 SER A O 1
ATOM 752 N N . TYR A 1 98 ? 5.281 10.704 2.356 1.00 96.81 98 TYR A N 1
ATOM 753 C CA . TYR A 1 98 ? 5.075 9.711 1.309 1.00 96.81 98 TYR A CA 1
ATOM 754 C C . TYR A 1 98 ? 6.299 9.606 0.390 1.00 96.81 98 TYR A C 1
ATOM 756 O O . TYR A 1 98 ? 6.664 10.560 -0.308 1.00 96.81 98 TYR A O 1
ATOM 764 N N . ASN A 1 99 ? 6.888 8.411 0.343 1.00 95.06 99 ASN A N 1
ATOM 765 C CA . ASN A 1 99 ? 7.967 8.038 -0.560 1.00 95.06 99 ASN A CA 1
ATOM 766 C C . ASN A 1 99 ? 7.642 6.693 -1.209 1.00 95.06 99 ASN A C 1
ATOM 768 O O . ASN A 1 99 ? 7.519 5.677 -0.526 1.00 95.06 99 ASN A O 1
ATOM 772 N N . LEU A 1 100 ? 7.559 6.662 -2.536 1.00 93.06 100 LEU A N 1
ATOM 773 C CA . LEU A 1 100 ? 7.113 5.478 -3.265 1.00 93.06 100 LEU A CA 1
ATOM 774 C C . LEU A 1 100 ? 8.039 4.268 -3.068 1.00 93.06 100 LEU A C 1
ATOM 776 O O . LEU A 1 100 ? 7.589 3.132 -3.196 1.00 93.06 100 LEU A O 1
ATOM 780 N N . ILE A 1 101 ? 9.312 4.486 -2.735 1.00 91.38 101 ILE A N 1
ATOM 781 C CA . ILE A 1 101 ? 10.305 3.424 -2.561 1.00 91.38 101 ILE A CA 1
ATOM 782 C C . ILE A 1 101 ? 10.416 2.969 -1.106 1.00 91.38 101 ILE A C 1
ATOM 784 O O . ILE A 1 101 ? 10.485 1.767 -0.857 1.00 91.38 101 ILE A O 1
ATOM 788 N N . THR A 1 102 ? 10.449 3.902 -0.155 1.00 93.69 102 THR A N 1
ATOM 789 C CA . THR A 1 102 ? 10.821 3.603 1.238 1.00 93.69 102 THR A CA 1
ATOM 790 C C . THR A 1 102 ? 9.702 3.788 2.256 1.00 93.69 102 THR A C 1
ATOM 792 O O . THR A 1 102 ? 9.840 3.289 3.369 1.00 93.69 102 THR A O 1
ATOM 795 N N . HIS A 1 103 ? 8.630 4.513 1.924 1.00 97.06 103 HIS A N 1
ATOM 796 C CA . HIS A 1 103 ? 7.538 4.814 2.856 1.00 97.06 103 HIS A CA 1
ATOM 797 C C . HIS A 1 103 ? 6.224 5.043 2.103 1.00 97.06 103 HIS A C 1
ATOM 799 O O . HIS A 1 103 ? 5.826 6.175 1.830 1.00 97.06 103 HIS A O 1
ATOM 805 N N . ASN A 1 104 ? 5.580 3.948 1.707 1.00 96.38 104 ASN A N 1
ATOM 806 C CA . ASN A 1 104 ? 4.414 3.944 0.823 1.00 96.38 104 ASN A CA 1
ATOM 807 C C . ASN A 1 104 ? 3.227 3.168 1.430 1.00 96.38 104 ASN A C 1
ATOM 809 O O . ASN A 1 104 ? 3.242 2.740 2.587 1.00 96.38 104 ASN A O 1
ATOM 813 N N . CYS A 1 105 ? 2.178 2.967 0.629 1.00 97.00 105 CYS A N 1
ATOM 814 C CA . CYS A 1 105 ? 0.971 2.225 1.008 1.00 97.00 105 CYS A CA 1
ATOM 815 C C . CYS A 1 105 ? 1.236 0.799 1.506 1.00 97.00 105 CYS A C 1
ATOM 817 O O . CYS A 1 105 ? 0.511 0.311 2.373 1.00 97.00 105 CYS A O 1
ATOM 819 N N . ASN A 1 106 ? 2.283 0.149 1.001 1.00 97.94 106 ASN A N 1
ATOM 820 C CA . ASN A 1 106 ? 2.641 -1.216 1.364 1.00 97.94 106 ASN A CA 1
ATOM 821 C C . ASN A 1 106 ? 3.304 -1.234 2.748 1.00 97.94 106 ASN A C 1
ATOM 823 O O . ASN A 1 106 ? 2.989 -2.100 3.560 1.00 97.94 106 ASN A O 1
ATOM 827 N N . ASN A 1 107 ? 4.150 -0.244 3.062 1.00 98.19 107 ASN A N 1
ATOM 828 C CA . ASN A 1 107 ? 4.716 -0.084 4.408 1.00 98.19 107 ASN A CA 1
ATOM 829 C C . ASN A 1 107 ? 3.618 0.173 5.445 1.00 98.19 107 ASN A C 1
ATOM 831 O O . ASN A 1 107 ? 3.582 -0.501 6.472 1.00 98.19 107 ASN A O 1
ATOM 835 N N . PHE A 1 108 ? 2.688 1.079 5.129 1.00 98.56 108 PHE A N 1
ATOM 836 C CA . PHE A 1 108 ? 1.519 1.344 5.965 1.00 98.56 108 PHE A CA 1
ATOM 837 C C . PHE A 1 108 ? 0.684 0.077 6.189 1.00 98.56 108 PHE A C 1
ATOM 839 O O . PHE A 1 108 ? 0.410 -0.297 7.326 1.00 98.56 108 PHE A O 1
ATOM 846 N N . SER A 1 109 ? 0.330 -0.629 5.110 1.00 98.62 109 SER A N 1
ATOM 847 C CA . SER A 1 109 ? -0.481 -1.852 5.193 1.00 98.62 109 SER A CA 1
ATOM 848 C C . SER A 1 109 ? 0.214 -2.943 6.007 1.00 98.62 109 SER A C 1
ATOM 850 O O . SER A 1 109 ? -0.442 -3.679 6.738 1.00 98.62 109 SER A O 1
ATOM 852 N N . ASN A 1 110 ? 1.543 -3.034 5.914 1.00 98.62 110 ASN A N 1
ATOM 853 C CA . ASN A 1 110 ? 2.340 -3.943 6.724 1.00 98.62 110 ASN A CA 1
ATOM 854 C C . ASN A 1 110 ? 2.282 -3.600 8.215 1.00 98.62 110 ASN A C 1
ATOM 856 O O . ASN A 1 110 ? 2.058 -4.493 9.025 1.00 98.62 110 ASN A O 1
ATOM 860 N N . GLU A 1 111 ? 2.446 -2.326 8.572 1.00 98.50 111 GLU A N 1
ATOM 861 C CA . GLU A 1 111 ? 2.373 -1.876 9.964 1.00 98.50 111 GLU A CA 1
ATOM 862 C C . GLU A 1 111 ? 0.975 -2.115 10.560 1.00 98.50 111 GLU A C 1
ATOM 864 O O . GLU A 1 111 ? 0.842 -2.730 11.618 1.00 98.50 111 GLU A O 1
ATOM 869 N N . VAL A 1 112 ? -0.076 -1.737 9.827 1.00 98.50 112 VAL A N 1
ATOM 870 C CA . VAL A 1 112 ? -1.469 -1.946 10.245 1.00 98.50 112 VAL A CA 1
ATOM 871 C C . VAL A 1 112 ? -1.812 -3.433 10.359 1.00 98.50 112 VAL A C 1
ATOM 873 O O . VAL A 1 112 ? -2.460 -3.846 11.320 1.00 98.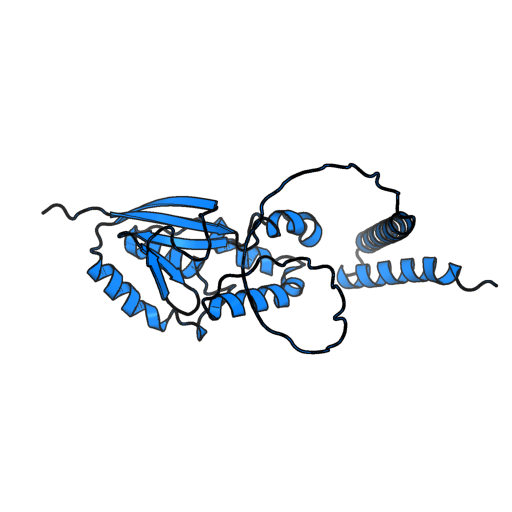50 112 VAL A O 1
ATOM 876 N N . SER A 1 113 ? -1.364 -4.264 9.415 1.00 98.56 113 SER A N 1
ATOM 877 C CA . SER A 1 113 ? -1.569 -5.715 9.484 1.00 98.56 113 SER A CA 1
ATOM 878 C C . SER A 1 113 ? -0.886 -6.324 10.713 1.00 98.56 113 SER A C 1
ATOM 880 O O . SER A 1 113 ? -1.467 -7.167 11.398 1.00 98.56 113 SER A O 1
ATOM 882 N N . GLN A 1 114 ? 0.326 -5.874 11.048 1.00 98.25 114 GLN A N 1
ATOM 883 C CA . GLN A 1 114 ? 1.016 -6.324 12.256 1.00 98.25 114 GLN A CA 1
ATOM 884 C C . GLN A 1 114 ? 0.269 -5.910 13.525 1.00 98.25 114 GLN A C 1
ATOM 886 O O . GLN A 1 114 ? 0.129 -6.730 14.428 1.00 98.25 114 GLN A O 1
ATOM 891 N N . PHE A 1 115 ? -0.261 -4.688 13.576 1.00 98.25 115 PHE A N 1
ATOM 892 C CA . PHE A 1 115 ? -1.056 -4.222 14.709 1.00 98.25 115 PHE A CA 1
ATOM 893 C C . PHE A 1 115 ? -2.354 -5.027 14.888 1.00 98.25 115 PHE A C 1
ATOM 895 O O . PHE A 1 115 ? -2.658 -5.477 15.990 1.00 98.25 115 PHE A O 1
ATOM 902 N N . LEU A 1 116 ? -3.105 -5.252 13.805 1.00 98.00 116 LEU A N 1
ATOM 903 C CA . LEU A 1 116 ? -4.416 -5.901 13.881 1.00 98.00 116 LEU A CA 1
ATOM 904 C C . LEU A 1 116 ? -4.333 -7.418 14.075 1.00 98.00 116 LEU A C 1
ATOM 906 O O . LEU A 1 116 ? -5.139 -7.973 14.824 1.00 98.00 116 LEU A O 1
ATOM 910 N N . VAL A 1 117 ? -3.412 -8.098 13.382 1.00 97.94 117 VAL A N 1
ATOM 911 C CA . VAL A 1 117 ? -3.368 -9.574 13.325 1.00 97.94 117 VAL A CA 1
ATOM 912 C C . VAL A 1 117 ? -1.995 -10.181 13.628 1.00 97.94 117 VAL A C 1
ATOM 914 O O . VAL A 1 117 ? -1.835 -11.399 13.543 1.00 97.94 117 VAL A O 1
ATOM 917 N N . GLY A 1 118 ? -0.986 -9.373 13.967 1.00 97.62 118 GLY A N 1
ATOM 918 C CA . GLY A 1 118 ? 0.353 -9.862 14.318 1.00 97.62 118 GLY A CA 1
ATOM 919 C C . GLY A 1 118 ? 1.155 -10.434 13.144 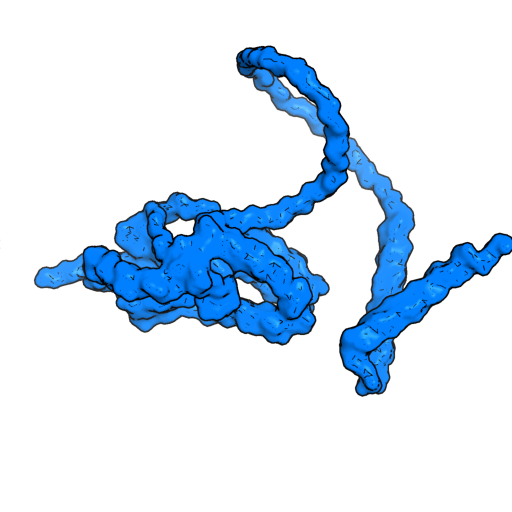1.00 97.62 118 GLY A C 1
ATOM 920 O O . GLY A 1 118 ? 2.117 -11.169 13.365 1.00 97.62 118 GLY A O 1
ATOM 921 N N . LYS A 1 119 ? 0.763 -10.145 11.895 1.00 95.75 119 LYS A N 1
ATOM 922 C CA . LYS A 1 119 ? 1.399 -10.680 10.679 1.00 95.75 119 LYS A CA 1
ATOM 923 C C . LYS A 1 119 ? 1.703 -9.570 9.683 1.00 95.75 119 LYS A C 1
ATOM 925 O O . LYS A 1 119 ? 0.893 -8.664 9.504 1.00 95.75 119 LYS A O 1
ATOM 930 N N . GLY A 1 120 ? 2.847 -9.671 9.011 1.00 97.12 120 GLY A N 1
ATOM 931 C CA . GLY A 1 120 ? 3.180 -8.804 7.882 1.00 97.12 120 GLY A CA 1
ATOM 932 C C . GLY A 1 120 ? 2.416 -9.171 6.609 1.00 97.12 120 GLY A C 1
ATOM 933 O O . GLY A 1 120 ? 1.825 -10.249 6.510 1.00 97.12 120 GLY A O 1
ATOM 934 N N . ILE A 1 121 ? 2.442 -8.268 5.630 1.00 98.25 121 ILE A N 1
ATOM 935 C CA . ILE A 1 121 ? 1.914 -8.534 4.282 1.00 98.25 121 ILE A CA 1
ATOM 936 C C . ILE A 1 121 ? 2.913 -9.379 3.465 1.00 98.25 121 ILE A C 1
ATOM 938 O O . ILE A 1 121 ? 4.080 -9.463 3.844 1.00 98.25 121 ILE A O 1
ATOM 942 N N . PRO A 1 122 ? 2.504 -9.997 2.339 1.00 97.38 122 PRO A N 1
ATOM 943 C CA . PRO A 1 122 ? 3.400 -10.824 1.532 1.00 97.38 122 PRO A CA 1
ATOM 944 C C . PRO A 1 122 ? 4.686 -10.111 1.076 1.00 97.38 122 PRO A C 1
ATOM 946 O O . PRO A 1 122 ? 4.634 -9.029 0.488 1.00 97.38 122 PRO A O 1
ATOM 949 N N . ASP A 1 123 ? 5.835 -10.768 1.257 1.00 95.31 123 ASP A N 1
ATOM 950 C CA . ASP A 1 123 ? 7.164 -10.187 1.003 1.00 95.31 123 ASP A CA 1
ATOM 951 C C . ASP A 1 123 ? 7.369 -9.703 -0.435 1.00 95.31 123 ASP A C 1
ATOM 953 O O . ASP A 1 123 ? 8.025 -8.688 -0.653 1.00 95.31 123 ASP A O 1
ATOM 957 N N . TYR A 1 124 ? 6.767 -10.369 -1.425 1.00 92.88 124 TYR A N 1
ATOM 958 C CA . TYR A 1 124 ? 6.881 -9.961 -2.830 1.00 92.88 124 TYR A CA 1
ATOM 959 C C . TYR A 1 124 ? 6.322 -8.547 -3.088 1.00 92.88 124 TYR A C 1
ATOM 961 O O . TYR A 1 124 ? 6.710 -7.894 -4.057 1.00 92.88 124 TYR A O 1
ATOM 969 N N . ILE A 1 125 ? 5.409 -8.069 -2.233 1.00 95.38 125 ILE A N 1
ATOM 970 C CA . ILE A 1 125 ? 4.864 -6.709 -2.290 1.00 95.38 125 ILE A CA 1
ATOM 971 C C . ILE A 1 125 ? 5.872 -5.720 -1.698 1.00 95.38 125 ILE A C 1
ATOM 973 O O . ILE A 1 125 ? 6.140 -4.677 -2.294 1.00 95.38 125 ILE A O 1
ATOM 977 N N . LEU A 1 126 ? 6.453 -6.060 -0.543 1.00 94.06 126 LEU A N 1
ATOM 978 C CA . LEU A 1 126 ? 7.404 -5.211 0.180 1.00 94.06 126 LEU A CA 1
ATOM 979 C C . LEU A 1 126 ? 8.764 -5.109 -0.516 1.00 94.06 126 LEU A C 1
ATOM 981 O O . LEU A 1 126 ? 9.403 -4.063 -0.460 1.00 94.06 126 LEU A O 1
ATOM 985 N N . GLN A 1 127 ? 9.206 -6.175 -1.181 1.00 91.81 127 GLN A N 1
ATOM 986 C CA . GLN A 1 127 ? 10.509 -6.241 -1.843 1.00 91.81 127 GLN A CA 1
ATOM 987 C C . GLN A 1 127 ? 10.516 -5.576 -3.224 1.00 91.81 127 GLN A C 1
ATOM 989 O O . GLN A 1 127 ? 11.589 -5.206 -3.705 1.00 91.81 127 GLN A O 1
ATOM 994 N N . LEU A 1 128 ? 9.345 -5.376 -3.848 1.00 89.62 128 LEU A N 1
ATOM 995 C CA . LEU A 1 128 ? 9.236 -4.842 -5.208 1.00 89.62 128 LEU A CA 1
ATOM 996 C C . LEU A 1 128 ? 10.057 -3.552 -5.420 1.00 89.6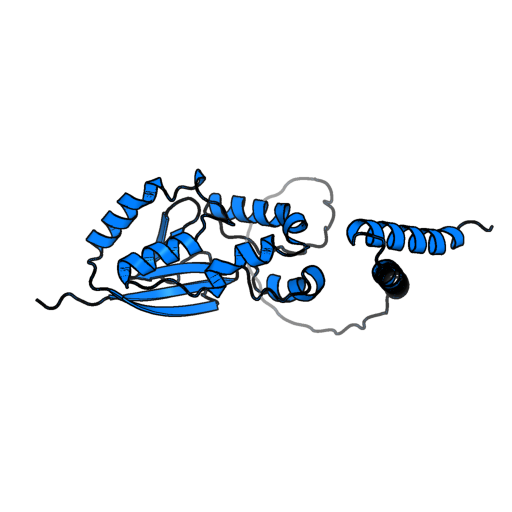2 128 LEU A C 1
ATOM 998 O O . LEU A 1 128 ? 10.832 -3.521 -6.376 1.00 89.62 128 LEU A O 1
ATOM 1002 N N . PRO A 1 129 ? 9.976 -2.506 -4.571 1.00 88.69 129 PRO A N 1
ATOM 1003 C CA . PRO A 1 129 ? 10.747 -1.284 -4.796 1.00 88.69 129 PRO A CA 1
ATOM 1004 C C . PRO A 1 129 ? 12.260 -1.525 -4.843 1.00 88.69 129 PRO A C 1
ATOM 1006 O O . PRO A 1 129 ? 12.945 -1.002 -5.723 1.00 88.69 129 PRO A O 1
ATOM 1009 N N . SER A 1 130 ? 12.785 -2.359 -3.942 1.00 88.19 130 SER A N 1
ATOM 1010 C CA . SER A 1 130 ? 14.205 -2.715 -3.920 1.00 88.19 130 SER A CA 1
ATOM 1011 C C . SER A 1 130 ? 14.614 -3.509 -5.159 1.00 88.19 130 SER A C 1
ATOM 1013 O O . SER A 1 130 ? 15.685 -3.265 -5.710 1.00 88.19 130 SER A O 1
ATOM 1015 N N . GLU A 1 131 ? 13.767 -4.422 -5.640 1.00 86.44 131 GLU A N 1
ATOM 1016 C CA . GLU A 1 131 ? 14.031 -5.154 -6.882 1.00 86.44 131 GLU A CA 1
ATOM 1017 C C . GLU A 1 131 ? 14.118 -4.225 -8.099 1.00 86.44 131 GLU A C 1
ATOM 1019 O O . GLU A 1 131 ? 15.010 -4.389 -8.934 1.00 86.44 131 GLU A O 1
ATOM 1024 N N . VAL A 1 132 ? 13.227 -3.229 -8.192 1.00 85.00 132 VAL A N 1
ATOM 1025 C CA . VAL A 1 132 ? 13.251 -2.239 -9.281 1.00 85.00 132 VAL A CA 1
ATOM 1026 C C . VAL A 1 132 ? 14.512 -1.385 -9.211 1.00 85.00 132 VAL A C 1
ATOM 1028 O O . VAL A 1 132 ? 15.206 -1.233 -10.219 1.00 85.00 132 VAL A O 1
ATOM 1031 N N . MET A 1 133 ? 14.836 -0.860 -8.029 1.00 87.25 133 MET A N 1
ATOM 1032 C CA . MET A 1 133 ? 15.974 0.043 -7.836 1.00 87.25 133 MET A CA 1
ATOM 1033 C C . MET A 1 133 ? 17.329 -0.639 -8.036 1.00 87.25 133 MET A C 1
ATOM 1035 O O . MET A 1 133 ? 18.256 -0.006 -8.535 1.00 87.25 133 MET A O 1
ATOM 1039 N N . ASN A 1 134 ? 17.434 -1.929 -7.710 1.00 86.94 134 ASN A N 1
ATOM 1040 C CA . ASN A 1 134 ? 18.652 -2.716 -7.914 1.00 86.94 134 ASN A CA 1
ATOM 1041 C C . ASN A 1 134 ? 18.802 -3.248 -9.351 1.00 86.94 134 ASN A C 1
ATOM 1043 O O . ASN A 1 134 ? 19.814 -3.870 -9.674 1.00 86.94 134 ASN A O 1
ATOM 1047 N N . SER A 1 135 ? 17.816 -3.024 -10.227 1.00 83.12 135 SER A N 1
ATOM 1048 C CA . SER A 1 135 ? 17.912 -3.407 -11.637 1.00 83.12 135 SER A CA 1
ATOM 1049 C C . SER A 1 135 ? 18.773 -2.412 -12.437 1.00 83.12 135 SER A C 1
ATOM 1051 O O . SER A 1 135 ? 18.797 -1.222 -12.114 1.00 83.12 135 SER A O 1
ATOM 1053 N N . PRO A 1 136 ? 19.417 -2.834 -13.546 1.00 80.69 136 PRO A N 1
ATOM 1054 C CA . PRO A 1 136 ? 20.171 -1.927 -14.424 1.00 80.69 136 PRO A CA 1
ATOM 1055 C C . PRO A 1 136 ? 19.357 -0.738 -14.963 1.00 80.69 136 PRO A C 1
ATOM 1057 O O . PRO A 1 136 ? 19.923 0.283 -15.345 1.00 80.69 136 PRO A O 1
ATOM 1060 N N . MET A 1 137 ? 18.029 -0.867 -14.991 1.00 77.62 137 MET A N 1
ATOM 1061 C CA . MET A 1 137 ? 17.092 0.140 -15.485 1.00 77.62 137 MET A CA 1
ATOM 1062 C C . MET A 1 137 ? 16.483 0.987 -14.350 1.00 77.62 137 MET A C 1
ATOM 1064 O O . MET A 1 137 ? 15.786 1.957 -14.634 1.00 77.62 137 MET A O 1
ATOM 1068 N N . GLY A 1 138 ? 16.748 0.681 -13.072 1.00 81.88 138 GLY A N 1
ATOM 1069 C CA . GLY A 1 138 ? 16.155 1.387 -11.927 1.00 81.88 138 GLY A CA 1
ATOM 1070 C C . GLY A 1 138 ? 16.383 2.900 -11.984 1.00 81.88 138 GLY A C 1
ATOM 1071 O O . GLY A 1 138 ? 15.441 3.679 -11.858 1.00 81.88 138 GLY A O 1
ATOM 1072 N N . GLY A 1 139 ? 17.609 3.320 -12.316 1.00 82.56 139 GLY A N 1
ATOM 1073 C CA . GLY A 1 139 ? 17.945 4.732 -12.526 1.00 82.56 139 GLY A CA 1
ATOM 1074 C C . GLY A 1 139 ? 17.204 5.383 -13.702 1.00 82.56 139 GLY A C 1
ATOM 1075 O O . GLY A 1 139 ? 16.847 6.556 -13.629 1.00 82.56 139 GLY A O 1
ATOM 1076 N N . LEU A 1 140 ? 16.920 4.624 -14.764 1.00 84.06 140 LEU A N 1
ATOM 1077 C CA . LEU A 1 140 ? 16.195 5.106 -15.946 1.00 84.06 140 LEU A CA 1
ATOM 1078 C C . LEU A 1 140 ? 14.682 5.223 -15.695 1.00 84.06 140 LEU A C 1
ATOM 1080 O O . LEU A 1 140 ? 14.024 6.053 -16.318 1.00 84.06 140 LEU A O 1
ATOM 1084 N N . LEU A 1 141 ? 14.134 4.449 -14.753 1.00 84.50 141 LEU A N 1
ATOM 1085 C CA . LEU A 1 141 ? 12.732 4.536 -14.335 1.00 84.50 141 LEU A CA 1
ATOM 1086 C C . LEU A 1 141 ? 12.460 5.643 -13.308 1.00 84.50 141 LEU A C 1
ATOM 1088 O O . LEU A 1 141 ? 11.294 5.949 -13.055 1.00 84.50 141 LEU A O 1
ATOM 1092 N N . MET A 1 142 ? 13.493 6.278 -12.744 1.00 86.88 142 MET A N 1
ATOM 1093 C CA . MET A 1 142 ? 13.334 7.298 -11.699 1.00 86.88 142 MET A CA 1
ATOM 1094 C C . MET A 1 142 ? 12.348 8.425 -12.042 1.00 86.88 142 MET A C 1
ATOM 1096 O O . MET A 1 142 ? 11.528 8.743 -11.182 1.00 86.88 142 MET A O 1
ATOM 1100 N N . PRO A 1 143 ? 12.328 9.000 -13.261 1.00 88.31 143 PRO A N 1
ATOM 1101 C CA . PRO A 1 143 ? 11.338 10.023 -13.603 1.00 88.31 143 PRO A CA 1
ATOM 1102 C C . PRO A 1 143 ? 9.894 9.499 -13.547 1.00 88.31 143 PRO A C 1
ATOM 1104 O O . PRO A 1 143 ? 8.985 10.200 -13.106 1.00 88.31 143 PRO A O 1
ATOM 1107 N N . MET A 1 144 ? 9.675 8.245 -13.957 1.00 86.88 144 MET A N 1
ATOM 1108 C CA . MET A 1 144 ? 8.359 7.604 -13.904 1.00 86.88 144 MET A CA 1
ATOM 1109 C C . MET A 1 144 ? 7.942 7.312 -12.458 1.00 86.88 144 MET A C 1
ATOM 1111 O O . MET A 1 144 ? 6.795 7.564 -12.093 1.00 86.88 144 MET A O 1
ATOM 1115 N N . ILE A 1 145 ? 8.882 6.839 -11.633 1.00 89.12 145 ILE A N 1
ATOM 1116 C CA . ILE A 1 145 ? 8.698 6.611 -10.192 1.00 89.12 145 ILE A CA 1
ATOM 1117 C C . ILE A 1 145 ? 8.324 7.926 -9.495 1.00 89.12 145 ILE A C 1
ATOM 1119 O O . ILE A 1 145 ? 7.342 7.965 -8.764 1.00 89.12 145 ILE A O 1
ATOM 1123 N N . GLN A 1 146 ? 9.038 9.020 -9.770 1.00 91.12 146 GLN A N 1
ATOM 1124 C CA . GLN A 1 146 ? 8.755 10.337 -9.186 1.00 91.12 146 GLN A CA 1
ATOM 1125 C C . GLN A 1 146 ? 7.383 10.886 -9.600 1.00 91.12 146 GLN A C 1
ATOM 1127 O O . GLN A 1 146 ? 6.664 11.436 -8.769 1.00 91.12 146 GLN A O 1
ATOM 1132 N N . ASN A 1 147 ? 6.984 10.711 -10.863 1.00 91.00 147 ASN A N 1
ATOM 1133 C CA . ASN A 1 147 ? 5.655 11.120 -11.324 1.00 91.00 147 ASN A CA 1
ATOM 1134 C C . ASN A 1 147 ? 4.533 10.315 -10.642 1.00 91.00 147 ASN A C 1
ATOM 1136 O O . ASN A 1 147 ? 3.496 10.862 -10.254 1.00 91.00 147 ASN A O 1
ATOM 1140 N N . LEU A 1 148 ? 4.751 9.009 -10.469 1.00 90.75 148 LEU A N 1
ATOM 1141 C CA . LEU A 1 148 ? 3.828 8.139 -9.750 1.00 90.75 148 LEU A CA 1
ATOM 1142 C C . LEU A 1 148 ? 3.731 8.533 -8.268 1.00 90.75 148 LEU A C 1
ATOM 1144 O O . LEU A 1 148 ? 2.629 8.668 -7.739 1.00 90.75 148 LEU A O 1
ATOM 1148 N N . GLU A 1 149 ? 4.870 8.787 -7.626 1.00 92.56 149 GLU A N 1
ATOM 1149 C CA . GLU A 1 149 ? 4.943 9.271 -6.249 1.00 92.56 149 GLU A CA 1
ATOM 1150 C C . GLU A 1 149 ? 4.173 10.580 -6.071 1.00 92.56 149 GLU A C 1
ATOM 1152 O O . GLU A 1 149 ? 3.349 10.675 -5.169 1.00 92.56 149 GLU A O 1
ATOM 1157 N N . ALA A 1 150 ? 4.384 11.564 -6.949 1.00 92.69 150 ALA A N 1
ATOM 1158 C CA . ALA A 1 150 ? 3.686 12.846 -6.888 1.00 92.69 150 ALA A CA 1
ATOM 1159 C C . ALA A 1 150 ? 2.159 12.679 -6.972 1.00 92.69 150 ALA A C 1
ATOM 1161 O O . ALA A 1 150 ? 1.420 13.360 -6.261 1.00 92.69 150 ALA A O 1
ATOM 1162 N N . THR A 1 151 ? 1.689 11.740 -7.796 1.00 91.94 151 THR A N 1
ATOM 1163 C CA . THR A 1 151 ? 0.258 11.433 -7.934 1.00 91.94 151 THR A CA 1
ATOM 1164 C C . THR A 1 151 ? -0.311 10.840 -6.642 1.00 91.94 151 THR A C 1
ATOM 1166 O O . THR A 1 151 ? -1.329 11.315 -6.140 1.00 91.94 151 THR A O 1
ATOM 1169 N N . LEU A 1 152 ? 0.369 9.843 -6.069 1.00 92.44 152 LEU A N 1
ATOM 1170 C CA . LEU A 1 152 ? -0.075 9.161 -4.848 1.00 92.44 152 LEU A CA 1
ATOM 1171 C C . LEU A 1 152 ? 0.030 10.066 -3.614 1.00 92.44 152 LEU A C 1
ATOM 1173 O O . LEU A 1 152 ? -0.876 10.074 -2.781 1.00 92.44 152 LEU A O 1
ATOM 1177 N N . ARG A 1 153 ? 1.080 10.893 -3.546 1.00 92.00 153 ARG A N 1
ATOM 1178 C CA . ARG A 1 153 ? 1.252 11.960 -2.552 1.00 92.00 153 ARG A CA 1
ATOM 1179 C C . ARG A 1 153 ? 0.103 12.965 -2.589 1.00 92.00 153 ARG A C 1
ATOM 1181 O O . ARG A 1 153 ? -0.316 13.444 -1.546 1.00 92.00 153 ARG A O 1
ATOM 1188 N N . ALA A 1 154 ? -0.425 13.280 -3.769 1.00 91.12 154 ALA A N 1
ATOM 1189 C CA . ALA A 1 154 ? -1.589 14.154 -3.904 1.00 91.12 154 ALA A CA 1
ATOM 1190 C C . ALA A 1 154 ? -2.920 13.460 -3.539 1.00 91.12 154 ALA A C 1
ATOM 1192 O O . ALA A 1 154 ? -3.979 14.063 -3.687 1.00 91.12 154 ALA A O 1
ATOM 1193 N N . GLY A 1 155 ? -2.891 12.190 -3.111 1.00 85.94 155 GLY A N 1
ATOM 1194 C CA . GLY A 1 155 ? -4.092 11.389 -2.859 1.00 85.94 155 GLY A CA 1
ATOM 1195 C C . GLY A 1 155 ? -4.857 11.010 -4.131 1.00 85.94 155 GLY A C 1
ATOM 1196 O O . GLY A 1 155 ? -5.987 10.536 -4.047 1.00 85.94 155 GLY A O 1
ATOM 1197 N N . ALA A 1 156 ? -4.262 11.211 -5.309 1.00 87.19 156 ALA A N 1
ATOM 1198 C CA . ALA A 1 156 ? -4.872 10.886 -6.588 1.00 87.19 156 ALA A CA 1
ATOM 1199 C C . ALA A 1 156 ? -4.528 9.455 -7.026 1.00 87.19 156 ALA A C 1
ATOM 1201 O O . ALA A 1 156 ? -3.497 8.890 -6.656 1.00 87.19 156 ALA A O 1
ATOM 1202 N N . VAL A 1 157 ? -5.385 8.875 -7.869 1.00 83.25 157 VAL A N 1
ATOM 1203 C CA . VAL A 1 157 ? -5.120 7.565 -8.473 1.00 83.25 157 VAL A CA 1
ATOM 1204 C C . VAL A 1 157 ? -4.332 7.734 -9.767 1.00 83.25 157 VAL A C 1
ATOM 1206 O O . VAL A 1 157 ? -4.714 8.549 -10.612 1.00 83.25 157 VAL A O 1
ATOM 1209 N N . PRO A 1 158 ? -3.261 6.949 -9.970 1.00 79.25 158 PRO A N 1
ATOM 1210 C CA . PRO A 1 158 ? -2.525 6.943 -11.222 1.00 79.25 158 PRO A CA 1
ATOM 1211 C C . PRO A 1 158 ? -3.429 6.551 -12.389 1.00 79.25 158 PRO A C 1
ATOM 1213 O O . PRO A 1 158 ? -4.048 5.484 -12.405 1.00 79.25 158 PRO A O 1
ATOM 1216 N N . ASN A 1 159 ? -3.469 7.406 -13.407 1.00 69.25 159 ASN A N 1
ATOM 1217 C CA . ASN A 1 159 ? -3.985 7.003 -14.705 1.00 69.25 159 ASN A CA 1
ATOM 1218 C C . ASN A 1 159 ? -2.963 6.063 -15.344 1.00 69.25 159 ASN A C 1
ATOM 1220 O O . ASN A 1 159 ? -1.777 6.393 -15.407 1.00 69.25 159 ASN A O 1
ATOM 1224 N N . ALA A 1 160 ? -3.413 4.917 -15.861 1.00 59.62 160 ALA A N 1
ATOM 1225 C CA . ALA A 1 160 ? -2.561 4.132 -16.747 1.00 59.62 160 ALA A CA 1
ATOM 1226 C C . ALA A 1 160 ? -2.103 5.044 -17.901 1.00 59.62 160 ALA A C 1
ATOM 1228 O O . ALA A 1 160 ? -2.945 5.782 -18.431 1.00 59.62 160 ALA A O 1
ATOM 1229 N N . PRO A 1 161 ? -0.809 5.050 -18.275 1.00 50.62 161 PRO A N 1
ATOM 1230 C CA . PRO A 1 161 ? -0.327 5.895 -19.354 1.00 50.62 161 PRO A CA 1
ATOM 1231 C C . PRO A 1 161 ? -1.123 5.582 -20.620 1.00 50.62 161 PRO A C 1
ATOM 1233 O O . PRO A 1 161 ? -1.002 4.517 -21.222 1.00 50.62 161 PRO A O 1
ATOM 1236 N N . GLN A 1 162 ? -1.990 6.517 -21.001 1.00 45.00 162 GLN A N 1
ATOM 1237 C CA . GLN A 1 162 ? -2.686 6.452 -22.270 1.00 45.00 162 GLN A CA 1
ATOM 1238 C C . GLN A 1 162 ? -1.653 6.781 -23.341 1.00 45.00 162 GLN A C 1
ATOM 1240 O O . GLN A 1 162 ? -1.201 7.923 -23.436 1.00 45.00 162 GLN A O 1
ATOM 1245 N N . PHE A 1 163 ? -1.293 5.797 -24.165 1.00 36.91 163 PHE A N 1
ATOM 1246 C CA . PHE A 1 163 ? -0.683 6.071 -25.462 1.00 36.91 163 PHE A CA 1
ATOM 1247 C C . PHE A 1 163 ? -1.735 6.790 -26.312 1.00 36.91 163 PHE A C 1
ATOM 1249 O O . PHE A 1 163 ? -2.499 6.177 -27.054 1.00 36.91 163 PHE A O 1
ATOM 1256 N N . LYS A 1 164 ? -1.834 8.109 -26.151 1.00 37.84 164 LYS A N 1
ATOM 1257 C CA . LYS A 1 164 ? -2.516 8.953 -27.121 1.00 37.84 164 LYS A CA 1
ATOM 1258 C C . LYS A 1 164 ? -1.507 9.209 -28.237 1.00 37.84 164 LYS A C 1
ATOM 1260 O O . LYS A 1 164 ? -0.521 9.900 -27.970 1.00 37.84 164 LYS A O 1
ATOM 1265 N N . PRO A 1 165 ? -1.693 8.689 -29.464 1.00 35.88 165 PRO A N 1
ATOM 1266 C CA . PRO A 1 165 ? -1.012 9.287 -30.601 1.00 35.88 165 PRO A CA 1
ATOM 1267 C C . PRO A 1 165 ? -1.368 10.777 -30.585 1.00 35.88 165 PRO A C 1
ATOM 1269 O O . PRO A 1 165 ? -2.543 11.137 -30.518 1.00 35.88 165 PRO A O 1
ATOM 1272 N N . GLN A 1 166 ? -0.355 11.639 -30.522 1.00 33.62 166 GLN A N 1
ATOM 1273 C CA . GLN A 1 166 ? -0.542 13.085 -30.518 1.00 33.62 166 GLN A CA 1
ATOM 1274 C C . GLN A 1 166 ? -1.230 13.498 -31.823 1.00 33.62 166 GLN A C 1
ATOM 1276 O O . GLN A 1 166 ? -0.582 13.686 -32.848 1.00 33.62 166 GLN A O 1
ATOM 1281 N N . SER A 1 167 ? -2.549 13.662 -31.799 1.00 45.72 167 SER A N 1
ATOM 1282 C CA . SER A 1 167 ? -3.224 14.526 -32.757 1.00 45.72 167 SER A CA 1
ATOM 1283 C C . SER A 1 167 ? -2.864 15.963 -32.385 1.00 45.72 167 SER A C 1
ATOM 1285 O O . SER A 1 167 ? -3.204 16.426 -31.294 1.00 45.72 167 SER A O 1
ATOM 1287 N N . GLN A 1 168 ? -2.115 16.628 -33.263 1.00 40.62 168 GLN A N 1
ATOM 1288 C CA . GLN A 1 168 ? -1.738 18.036 -33.134 1.00 40.62 168 GLN A CA 1
ATOM 1289 C C . GLN A 1 168 ? -2.966 18.922 -32.846 1.00 40.62 168 GLN A C 1
ATOM 1291 O O . GLN A 1 168 ? -4.053 18.631 -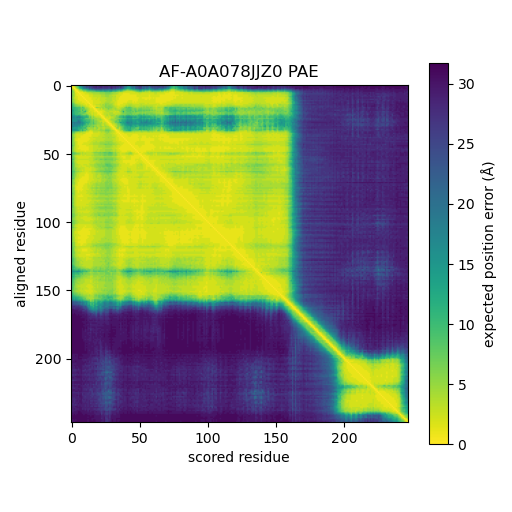33.354 1.00 40.62 168 GLN A O 1
ATOM 1296 N N . PRO A 1 169 ? -2.825 20.015 -32.075 1.00 40.66 169 PRO A N 1
ATOM 1297 C CA . PRO A 1 169 ? -3.921 20.948 -31.876 1.00 40.66 169 PRO A CA 1
ATOM 1298 C C . PRO A 1 169 ? -4.128 21.776 -33.151 1.00 40.66 169 PRO A C 1
ATOM 1300 O O . PRO A 1 169 ? -3.287 22.593 -33.525 1.00 40.66 169 PRO A O 1
ATOM 1303 N N . VAL A 1 170 ? -5.263 21.558 -33.817 1.00 41.47 170 VAL A N 1
ATOM 1304 C CA . VAL A 1 170 ? -5.813 22.496 -34.804 1.00 41.47 170 VAL A CA 1
ATOM 1305 C C . VAL A 1 170 ? -6.278 23.738 -34.038 1.00 41.47 170 VAL A C 1
ATOM 1307 O O . VAL A 1 170 ? -6.893 23.619 -32.979 1.00 41.47 170 VAL A O 1
ATOM 1310 N N . GLY A 1 171 ? -5.893 24.912 -34.542 1.00 37.00 171 GLY A N 1
ATOM 1311 C CA . GLY A 1 171 ? -6.022 26.213 -33.882 1.00 37.00 171 GLY A CA 1
ATOM 1312 C C . GLY A 1 171 ? -7.453 26.655 -33.529 1.00 37.00 171 GLY A C 1
ATOM 1313 O O . GLY A 1 171 ? -8.429 25.986 -33.865 1.00 37.00 171 GLY A O 1
ATOM 1314 N N . PRO A 1 172 ? -7.588 27.797 -32.831 1.00 43.84 172 PRO A N 1
ATOM 1315 C CA . PRO A 1 172 ? -8.842 28.211 -32.225 1.00 43.84 172 PRO A CA 1
ATOM 1316 C C . PRO A 1 172 ? -9.728 28.950 -33.232 1.00 43.84 172 PRO A C 1
ATOM 1318 O O . PRO A 1 172 ? -9.250 29.818 -33.959 1.00 43.84 172 PRO A O 1
ATOM 1321 N N . ASN A 1 173 ? -11.037 28.698 -33.197 1.00 34.78 173 ASN A N 1
ATOM 1322 C CA . ASN A 1 173 ? -11.999 29.790 -33.334 1.00 34.78 173 ASN A CA 1
ATOM 1323 C C . ASN A 1 173 ? -13.330 29.471 -32.616 1.00 34.78 173 ASN A C 1
ATOM 1325 O O . ASN A 1 173 ? -13.654 28.294 -32.452 1.00 34.78 173 ASN A O 1
ATOM 1329 N N . PRO A 1 174 ? -14.059 30.495 -32.127 1.00 43.53 174 PRO A N 1
ATOM 1330 C CA . PRO A 1 174 ? -15.012 30.361 -31.030 1.00 43.53 174 PRO A CA 1
ATOM 1331 C C . PRO A 1 174 ? -16.489 30.336 -31.463 1.00 43.53 174 PRO A C 1
ATOM 1333 O O . PRO A 1 174 ? -16.834 30.752 -32.565 1.00 43.53 174 PRO A O 1
ATOM 1336 N N . SER A 1 175 ? -17.324 29.977 -30.478 1.00 33.28 175 SER A N 1
ATOM 1337 C CA . SER A 1 175 ? -18.756 30.298 -30.327 1.00 33.28 175 SER A CA 1
ATOM 1338 C C . SER A 1 175 ? -19.756 29.474 -31.149 1.00 33.28 175 SER A C 1
ATOM 1340 O O . SER A 1 175 ? -19.877 29.663 -32.347 1.00 33.28 175 SER A O 1
ATOM 1342 N N . GLU A 1 176 ? -20.566 28.634 -30.491 1.00 32.41 176 GLU A N 1
ATOM 1343 C CA . GLU A 1 176 ? -21.956 28.975 -30.128 1.00 32.41 176 GLU A CA 1
ATOM 1344 C C . GLU A 1 176 ? -22.690 27.838 -29.386 1.00 32.41 176 GLU A C 1
ATOM 1346 O O . GLU A 1 176 ? -22.230 26.706 -29.275 1.00 32.41 176 GLU A O 1
ATOM 1351 N N . LYS A 1 177 ? -23.804 28.236 -28.773 1.00 30.17 177 LYS A N 1
ATOM 1352 C CA . LYS A 1 177 ? -24.608 27.606 -27.721 1.00 30.17 177 LYS A CA 1
ATOM 1353 C C . LYS A 1 177 ? -25.604 26.544 -28.235 1.00 30.17 177 LYS A C 1
ATOM 1355 O O . LYS A 1 177 ? -26.214 26.733 -29.275 1.00 30.17 177 LYS A O 1
ATOM 1360 N N . ALA A 1 178 ? -25.919 25.622 -27.316 1.00 30.36 178 ALA A N 1
ATOM 1361 C CA . ALA A 1 178 ? -27.253 25.096 -26.966 1.00 30.36 178 ALA A CA 1
ATOM 1362 C C . ALA A 1 178 ? -27.873 23.873 -27.699 1.00 30.36 178 ALA A C 1
ATOM 1364 O O . ALA A 1 178 ? -28.076 23.865 -28.904 1.00 30.36 178 ALA A O 1
ATOM 1365 N N . SER A 1 179 ? -28.317 22.944 -26.831 1.00 27.55 179 SER A N 1
ATOM 1366 C CA . SER A 1 179 ? -29.578 22.172 -26.841 1.00 27.55 179 SER A CA 1
ATOM 1367 C C . SER A 1 179 ? -29.692 20.782 -27.505 1.00 27.55 179 SER A C 1
ATOM 1369 O O . SER A 1 179 ? -29.566 20.622 -28.709 1.00 27.55 179 SER A O 1
ATOM 1371 N N . GLU A 1 180 ? -30.090 19.841 -26.630 1.00 28.83 180 GLU A N 1
ATOM 1372 C CA . GLU A 1 180 ? -31.041 18.713 -26.776 1.00 28.83 180 GLU A CA 1
ATOM 1373 C C . GLU A 1 180 ? -30.681 17.405 -27.529 1.00 28.83 180 GLU A C 1
ATOM 1375 O O . GLU A 1 180 ? -30.200 17.370 -28.655 1.00 28.83 180 GLU A O 1
ATOM 1380 N N . SER A 1 181 ? -30.965 16.297 -26.827 1.00 28.64 181 SER A N 1
ATOM 1381 C CA . SER A 1 181 ? -30.862 14.858 -27.158 1.00 28.64 181 SER A CA 1
ATOM 1382 C C . SER A 1 181 ? -31.997 14.372 -28.104 1.00 28.64 181 SER A C 1
ATOM 1384 O O . SER A 1 181 ? -32.840 15.183 -28.472 1.00 28.64 181 SER A O 1
ATOM 1386 N N . PRO A 1 182 ? -32.254 13.053 -28.307 1.00 40.50 182 PRO A N 1
ATOM 1387 C CA . PRO A 1 182 ? -31.405 11.870 -28.573 1.00 40.50 182 PRO A CA 1
ATOM 1388 C C . PRO A 1 182 ? -31.891 11.059 -29.812 1.00 40.50 182 PRO A C 1
ATOM 1390 O O . PRO A 1 182 ? -33.094 10.968 -30.023 1.00 40.50 182 PRO A O 1
ATOM 1393 N N . VAL A 1 183 ? -31.039 10.322 -30.550 1.00 27.72 183 VAL A N 1
ATOM 1394 C CA . VAL A 1 183 ? -31.518 9.164 -31.357 1.00 27.72 183 VAL A CA 1
ATOM 1395 C C . VAL A 1 183 ? -30.462 8.051 -31.484 1.00 27.72 183 VAL A C 1
ATOM 1397 O O . VAL A 1 183 ? -29.306 8.282 -31.826 1.00 27.72 183 VAL A O 1
ATOM 1400 N N . VAL A 1 184 ? -30.919 6.835 -31.185 1.00 27.84 184 VAL A N 1
ATOM 1401 C CA . VAL A 1 184 ? -30.320 5.498 -31.354 1.00 27.84 184 VAL A CA 1
ATOM 1402 C C . VAL A 1 184 ? -30.040 5.178 -32.836 1.00 27.84 184 VAL A C 1
ATOM 1404 O O . VAL A 1 184 ? -30.804 5.633 -33.671 1.00 27.84 184 VAL A O 1
ATOM 1407 N N . VAL A 1 185 ? -29.010 4.368 -33.151 1.00 27.11 185 VAL A N 1
ATOM 1408 C CA . VAL A 1 185 ? -29.002 3.218 -34.111 1.00 27.11 185 VAL A CA 1
ATOM 1409 C C . VAL A 1 185 ? -27.549 2.723 -34.339 1.00 27.11 185 VAL A C 1
ATOM 1411 O O . VAL A 1 185 ? -26.684 3.455 -34.806 1.00 27.11 185 VAL A O 1
ATOM 1414 N N . GLN A 1 186 ? -27.295 1.451 -34.008 1.00 27.12 186 GLN A N 1
ATOM 1415 C CA . GLN A 1 186 ? -26.203 0.578 -34.501 1.00 27.12 186 GLN A CA 1
ATOM 1416 C C . GLN A 1 186 ? -26.691 -0.194 -35.757 1.00 27.12 186 GLN A C 1
ATOM 1418 O O . GLN A 1 186 ? -27.902 -0.217 -35.972 1.00 27.12 186 GLN A O 1
ATOM 1423 N N . PRO A 1 187 ? -25.890 -1.033 -36.456 1.00 36.66 187 PRO A N 1
ATOM 1424 C CA . PRO A 1 187 ? -24.437 -1.055 -36.698 1.00 36.66 187 PRO A CA 1
ATOM 1425 C C . PRO A 1 187 ? -24.102 -1.336 -38.191 1.00 36.66 187 PRO A C 1
ATOM 1427 O O . PRO A 1 187 ? -24.935 -1.833 -38.944 1.00 36.66 187 PRO A O 1
ATOM 1430 N N . SER A 1 188 ? -22.845 -1.174 -38.615 1.00 25.28 188 SER A N 1
ATOM 1431 C CA . SER A 1 188 ? -22.349 -1.913 -39.792 1.00 25.28 188 SER A CA 1
ATOM 1432 C C . SER A 1 188 ? -20.833 -2.089 -39.778 1.00 25.28 188 SER A C 1
ATOM 1434 O O . SER A 1 188 ? -20.071 -1.142 -39.599 1.00 25.28 188 SER A O 1
ATOM 1436 N N . ALA A 1 189 ? -20.430 -3.347 -39.943 1.00 29.20 189 ALA A N 1
ATOM 1437 C CA . ALA A 1 189 ? -19.065 -3.833 -40.009 1.00 29.20 189 ALA A CA 1
ATOM 1438 C C . ALA A 1 189 ? -18.448 -3.627 -41.398 1.00 29.20 189 ALA A C 1
ATOM 1440 O O . ALA A 1 189 ? -19.112 -3.856 -42.406 1.00 29.20 189 ALA A O 1
ATOM 1441 N N . SER A 1 190 ? -17.141 -3.369 -41.445 1.00 27.66 190 SER A N 1
ATOM 1442 C CA . SER A 1 190 ? -16.313 -3.693 -42.611 1.00 27.66 190 SER A CA 1
ATOM 1443 C C . SER A 1 190 ? -14.851 -3.878 -42.203 1.00 27.66 190 SER A C 1
ATOM 1445 O O . SER A 1 190 ? -14.225 -3.005 -41.610 1.00 27.66 190 SER A O 1
ATOM 1447 N N . LYS A 1 191 ? -14.347 -5.079 -42.506 1.00 31.61 191 LYS A N 1
ATOM 1448 C CA . LYS A 1 191 ? -12.943 -5.495 -42.451 1.00 31.61 191 LYS A CA 1
ATOM 1449 C C . LYS A 1 191 ? -12.157 -4.741 -43.523 1.00 31.61 191 LYS A C 1
ATOM 1451 O O . LYS A 1 191 ? -12.554 -4.817 -44.682 1.00 31.61 191 LYS A O 1
ATOM 1456 N N . GLU A 1 192 ? -11.002 -4.172 -43.188 1.00 29.27 192 GLU A N 1
ATOM 1457 C CA . GLU A 1 192 ? -10.000 -3.801 -44.193 1.00 29.27 192 GLU A CA 1
ATOM 1458 C C . GLU A 1 192 ? -8.582 -4.244 -43.813 1.00 29.27 192 GLU A C 1
ATOM 1460 O O . GLU A 1 192 ? -8.185 -4.278 -42.650 1.00 29.27 192 GLU A O 1
ATOM 1465 N N . LYS A 1 193 ? -7.882 -4.689 -44.860 1.00 30.94 193 LYS A N 1
ATOM 1466 C CA . LYS A 1 193 ? -6.588 -5.373 -44.905 1.00 30.94 193 LYS A CA 1
ATOM 1467 C C . LYS A 1 193 ? -5.429 -4.463 -44.489 1.00 30.94 193 LYS A C 1
ATOM 1469 O O . LYS A 1 193 ? -5.325 -3.334 -44.955 1.00 30.94 193 LYS A O 1
ATOM 1474 N N . VAL A 1 194 ? -4.498 -5.030 -43.725 1.00 34.72 194 VAL A N 1
ATOM 1475 C CA . VAL A 1 194 ? -3.179 -4.458 -43.423 1.00 34.72 194 VAL A CA 1
ATOM 1476 C C . VAL A 1 194 ? -2.299 -4.516 -44.680 1.00 34.72 194 VAL A C 1
ATOM 1478 O O . VAL A 1 194 ? -2.118 -5.587 -45.257 1.00 34.72 194 VAL A O 1
ATOM 1481 N N . LYS A 1 195 ? -1.767 -3.364 -45.106 1.00 39.25 195 LYS A N 1
ATOM 1482 C CA . LYS A 1 195 ? -0.619 -3.253 -46.019 1.00 39.25 195 LYS A CA 1
ATOM 1483 C C . LYS A 1 195 ? 0.642 -3.057 -45.172 1.00 39.25 195 LYS A C 1
ATOM 1485 O O . LYS A 1 195 ? 0.637 -2.225 -44.270 1.00 39.25 195 LYS A O 1
ATOM 1490 N N . GLU A 1 196 ? 1.675 -3.841 -45.462 1.00 44.03 196 GLU A N 1
ATOM 1491 C CA . GLU A 1 196 ? 2.992 -3.820 -44.815 1.00 44.03 196 GLU A CA 1
ATOM 1492 C C . GLU A 1 196 ? 3.714 -2.478 -45.048 1.00 44.03 196 GLU A C 1
ATOM 1494 O O . GLU A 1 196 ? 3.707 -1.947 -46.161 1.00 44.03 196 GLU A O 1
ATOM 1499 N N . ASP A 1 197 ? 4.307 -1.927 -43.982 1.00 46.88 197 ASP A N 1
ATOM 1500 C CA . ASP A 1 197 ? 5.075 -0.674 -43.970 1.00 46.88 197 ASP A CA 1
ATOM 1501 C C . ASP A 1 197 ? 6.573 -0.967 -44.228 1.00 46.88 197 ASP A C 1
ATOM 1503 O O . ASP A 1 197 ? 7.227 -1.571 -43.370 1.00 46.88 197 ASP A O 1
ATOM 1507 N N . PRO A 1 198 ? 7.155 -0.524 -45.362 1.00 50.22 198 PRO A N 1
ATOM 1508 C CA . PRO A 1 198 ? 8.561 -0.754 -45.720 1.00 50.22 198 PRO A CA 1
ATOM 1509 C C . PRO A 1 198 ? 9.584 -0.160 -44.736 1.00 50.22 198 PRO A C 1
ATOM 1511 O O . PRO A 1 198 ? 10.773 -0.473 -44.816 1.00 50.22 198 PRO A O 1
ATOM 1514 N N . LEU A 1 199 ? 9.159 0.714 -43.816 1.00 53.88 199 LEU A N 1
ATOM 1515 C CA . LEU A 1 199 ? 10.046 1.351 -42.843 1.00 53.88 199 LEU A CA 1
ATOM 1516 C C . LEU A 1 199 ? 10.298 0.481 -41.596 1.00 53.88 199 LEU A C 1
ATOM 1518 O O . LEU A 1 199 ? 11.306 0.667 -40.903 1.00 53.88 199 LEU A O 1
ATOM 1522 N N . GLY A 1 200 ? 9.417 -0.488 -41.323 1.00 51.78 200 GLY A N 1
ATOM 1523 C CA . GLY A 1 200 ? 9.545 -1.421 -40.199 1.00 51.78 200 GLY A CA 1
ATOM 1524 C C . GLY A 1 200 ? 10.747 -2.356 -40.341 1.00 51.78 200 GLY A C 1
ATOM 1525 O O . GLY A 1 200 ? 11.497 -2.560 -39.385 1.00 51.78 200 GLY A O 1
ATOM 1526 N N . ASP A 1 201 ? 11.003 -2.835 -41.557 1.00 63.91 201 ASP A N 1
ATOM 1527 C CA . ASP A 1 201 ? 12.105 -3.760 -41.840 1.00 63.91 201 ASP A CA 1
ATOM 1528 C C . ASP A 1 201 ? 13.480 -3.104 -41.678 1.00 63.91 201 ASP A C 1
ATOM 1530 O O . ASP A 1 201 ? 14.425 -3.726 -41.186 1.00 63.91 201 ASP A O 1
ATOM 1534 N N . ALA A 1 202 ? 13.605 -1.826 -42.049 1.00 64.19 202 ALA A N 1
ATOM 1535 C CA . ALA A 1 202 ? 14.859 -1.086 -41.932 1.00 64.19 202 ALA A CA 1
ATOM 1536 C C . ALA A 1 202 ? 15.243 -0.836 -40.465 1.00 64.19 202 ALA A C 1
ATOM 1538 O O . ALA A 1 202 ? 16.404 -0.996 -40.087 1.00 64.19 202 ALA A O 1
ATOM 1539 N N . ARG A 1 203 ? 14.264 -0.492 -39.616 1.00 70.62 203 ARG A N 1
ATOM 1540 C CA . ARG A 1 203 ? 14.488 -0.300 -38.174 1.00 70.62 203 ARG A CA 1
ATOM 1541 C C . ARG A 1 203 ? 14.842 -1.606 -37.472 1.00 70.62 203 ARG A C 1
ATOM 1543 O O . ARG A 1 203 ? 15.765 -1.615 -36.661 1.00 70.62 203 ARG A O 1
ATOM 1550 N N . THR A 1 204 ? 14.165 -2.697 -37.825 1.00 73.56 204 THR A N 1
ATOM 1551 C CA . THR A 1 204 ? 14.436 -4.027 -37.264 1.00 73.56 204 THR A CA 1
ATOM 1552 C C . THR A 1 204 ? 15.861 -4.486 -37.589 1.00 73.56 204 THR A C 1
ATOM 1554 O O . THR A 1 204 ? 16.586 -4.895 -36.686 1.00 73.56 204 THR A O 1
ATOM 1557 N N . LYS A 1 205 ? 16.330 -4.298 -38.832 1.00 79.19 205 LYS A N 1
ATOM 1558 C CA . LYS A 1 205 ? 17.713 -4.638 -39.226 1.00 79.19 205 LYS A CA 1
ATOM 1559 C C . LYS A 1 205 ? 18.776 -3.829 -38.483 1.00 79.19 205 LYS A C 1
ATOM 1561 O O . LYS A 1 205 ? 19.784 -4.385 -38.054 1.00 79.19 205 LYS A O 1
ATOM 1566 N N . ILE A 1 206 ? 18.553 -2.525 -38.303 1.00 82.75 206 ILE A N 1
ATOM 1567 C CA . ILE A 1 206 ? 19.483 -1.671 -37.548 1.00 82.75 206 ILE A CA 1
ATOM 1568 C C . ILE A 1 206 ? 19.544 -2.126 -36.087 1.00 82.75 206 ILE A C 1
ATOM 1570 O O . ILE A 1 206 ? 20.630 -2.232 -35.518 1.00 82.75 206 ILE A O 1
ATOM 1574 N N . GLN A 1 207 ? 18.393 -2.441 -35.492 1.00 77.19 207 GLN A N 1
ATOM 1575 C CA . GLN A 1 207 ? 18.319 -2.903 -34.111 1.00 77.19 207 GLN A CA 1
ATOM 1576 C C . GLN A 1 207 ? 19.063 -4.232 -33.910 1.00 77.19 207 GLN A C 1
ATOM 1578 O O . GLN A 1 207 ? 19.845 -4.356 -32.968 1.00 77.19 207 GLN A O 1
ATOM 1583 N N . GLU A 1 208 ? 18.877 -5.198 -34.812 1.00 84.00 208 GLU A N 1
ATOM 1584 C CA . GLU A 1 208 ? 19.572 -6.491 -34.770 1.00 84.00 208 GLU A CA 1
ATOM 1585 C C . GLU A 1 208 ? 21.098 -6.350 -34.891 1.00 84.00 208 GLU A C 1
ATOM 1587 O O . GLU A 1 208 ? 21.849 -7.042 -34.195 1.00 84.00 208 GLU A O 1
ATOM 1592 N N . GLU A 1 209 ? 21.580 -5.429 -35.731 1.00 85.81 209 GLU A N 1
ATOM 1593 C CA . GLU A 1 209 ? 23.014 -5.151 -35.850 1.00 85.81 209 GLU A CA 1
ATOM 1594 C C . GLU A 1 209 ? 23.594 -4.486 -34.599 1.00 85.81 209 GLU A C 1
ATOM 1596 O O . GLU A 1 209 ? 24.683 -4.870 -34.164 1.00 85.81 209 GLU A O 1
ATOM 1601 N N . ILE A 1 210 ? 22.870 -3.544 -33.978 1.00 87.38 210 ILE A N 1
ATOM 1602 C CA . ILE A 1 210 ? 23.309 -2.907 -32.722 1.00 87.38 210 ILE A CA 1
ATOM 1603 C C . ILE A 1 210 ? 23.446 -3.963 -31.628 1.00 87.38 210 ILE A C 1
ATOM 1605 O O . ILE A 1 210 ? 24.452 -3.994 -30.918 1.00 87.38 210 ILE A O 1
ATOM 1609 N N . THR A 1 211 ? 22.472 -4.868 -31.520 1.00 85.31 211 THR A N 1
ATOM 1610 C CA . THR A 1 211 ? 22.506 -5.956 -30.540 1.00 85.31 211 THR A CA 1
ATOM 1611 C C . THR A 1 211 ? 23.687 -6.903 -30.774 1.00 85.31 211 THR A C 1
ATOM 1613 O O . THR A 1 211 ? 24.336 -7.322 -29.813 1.00 85.31 211 THR A O 1
ATOM 1616 N N . ARG A 1 212 ? 24.025 -7.205 -32.034 1.00 89.50 212 ARG A N 1
ATOM 1617 C CA . ARG A 1 212 ? 25.172 -8.060 -32.375 1.00 89.50 212 ARG A CA 1
ATOM 1618 C C . ARG A 1 212 ? 26.516 -7.406 -32.037 1.00 89.50 212 ARG A C 1
ATOM 1620 O O . ARG A 1 212 ? 27.369 -8.057 -31.435 1.00 89.50 212 ARG A O 1
ATOM 1627 N N . GLU A 1 213 ? 26.702 -6.133 -32.385 1.00 87.94 213 GLU A N 1
ATOM 1628 C CA . GLU A 1 213 ? 27.917 -5.373 -32.047 1.00 87.94 213 GLU A CA 1
ATOM 1629 C C . GLU A 1 213 ? 28.087 -5.232 -30.533 1.00 87.94 213 GLU A C 1
ATOM 1631 O O . GLU A 1 213 ? 29.182 -5.419 -30.002 1.00 87.94 213 GLU A O 1
ATOM 1636 N N . PHE A 1 214 ? 26.990 -4.975 -29.818 1.00 89.25 214 PHE A N 1
ATOM 1637 C CA . PHE A 1 214 ? 26.999 -4.903 -28.363 1.00 89.25 214 PHE A CA 1
ATOM 1638 C C . PHE A 1 214 ? 27.453 -6.224 -27.731 1.00 89.25 214 PHE A C 1
ATOM 1640 O O . PHE A 1 214 ? 28.349 -6.224 -26.887 1.00 89.25 214 PHE A O 1
ATOM 1647 N N . ALA A 1 215 ? 26.899 -7.354 -28.179 1.00 86.25 215 ALA A N 1
ATOM 1648 C CA . ALA A 1 215 ? 27.302 -8.673 -27.697 1.00 86.25 215 ALA A CA 1
ATOM 1649 C C . ALA A 1 215 ? 28.790 -8.956 -27.969 1.00 86.25 215 ALA A C 1
ATOM 1651 O O . ALA A 1 215 ? 29.489 -9.467 -27.093 1.00 86.25 215 ALA A O 1
ATOM 1652 N N . SER A 1 216 ? 29.302 -8.564 -29.142 1.00 89.81 216 SER A N 1
ATOM 1653 C CA . SER A 1 216 ? 30.723 -8.718 -29.472 1.00 89.81 216 SER A CA 1
ATOM 1654 C C . SER A 1 216 ? 31.637 -7.867 -28.587 1.00 89.81 216 SER A C 1
ATOM 1656 O O . SER A 1 216 ? 32.724 -8.32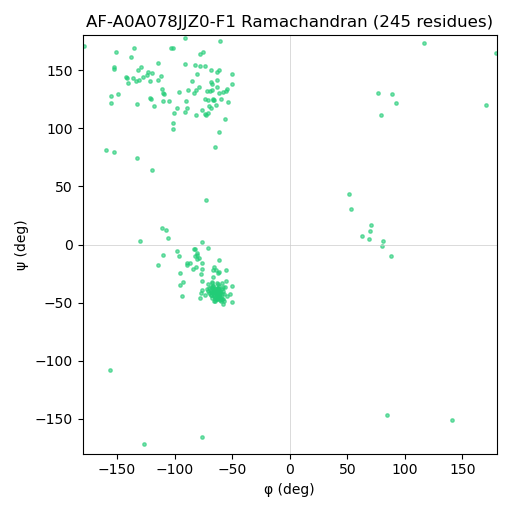2 -28.237 1.00 89.81 216 SER A O 1
ATOM 1658 N N . LEU A 1 217 ? 31.237 -6.642 -28.239 1.00 86.31 217 LEU A N 1
ATOM 1659 C CA . LEU A 1 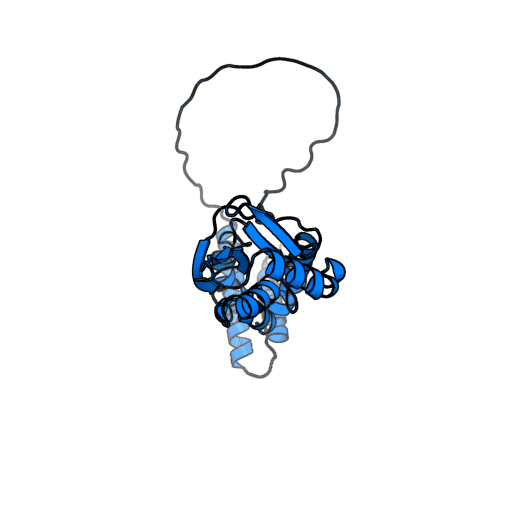217 ? 32.016 -5.756 -27.367 1.00 86.31 217 LEU A CA 1
ATOM 1660 C C . LEU A 1 217 ? 32.002 -6.235 -25.914 1.00 86.31 217 LEU A C 1
ATOM 1662 O O . LEU A 1 217 ? 33.032 -6.207 -25.246 1.00 86.31 217 LEU A O 1
ATOM 1666 N N . MET A 1 218 ? 30.861 -6.738 -25.443 1.00 87.19 218 MET A N 1
ATOM 1667 C C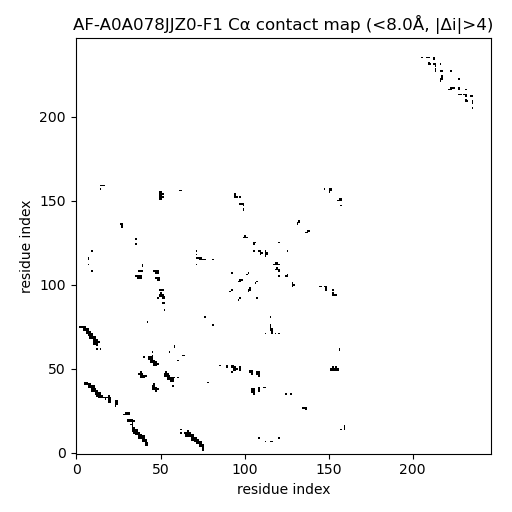A . MET A 1 218 ? 30.747 -7.325 -24.107 1.00 87.19 218 MET A CA 1
ATOM 1668 C C . MET A 1 218 ? 31.555 -8.622 -23.976 1.00 87.19 218 MET A C 1
ATOM 1670 O O . MET A 1 218 ? 32.171 -8.851 -22.937 1.00 87.19 218 MET A O 1
ATOM 1674 N N . ALA A 1 219 ? 31.630 -9.437 -25.034 1.00 84.44 219 ALA A N 1
ATOM 1675 C CA . ALA A 1 219 ? 32.430 -10.664 -25.049 1.00 84.44 219 ALA A CA 1
ATOM 1676 C C . ALA A 1 219 ? 33.949 -10.414 -24.967 1.00 84.44 219 ALA A C 1
ATOM 1678 O O . ALA A 1 219 ? 34.691 -11.300 -24.551 1.00 84.44 219 ALA A O 1
ATOM 1679 N N . GLN A 1 220 ? 34.420 -9.214 -25.328 1.00 82.94 220 GLN A N 1
ATOM 1680 C CA . GLN A 1 220 ? 35.833 -8.830 -25.207 1.00 82.94 220 GLN A CA 1
ATOM 1681 C C . GLN A 1 220 ? 36.238 -8.498 -23.760 1.00 82.94 220 GLN A C 1
ATOM 1683 O O . GLN A 1 220 ? 37.428 -8.470 -23.461 1.00 82.94 220 GLN A O 1
ATOM 1688 N N . GLY A 1 221 ? 35.276 -8.261 -22.857 1.00 82.31 221 GLY A N 1
ATOM 1689 C CA . GLY A 1 221 ? 35.513 -8.096 -21.416 1.00 82.31 221 GLY A CA 1
ATOM 1690 C C . GLY A 1 221 ? 36.269 -6.827 -20.996 1.00 82.31 221 GLY A C 1
ATOM 1691 O O . GLY A 1 221 ? 36.580 -6.669 -19.819 1.00 82.31 221 GLY A O 1
ATOM 1692 N N . THR A 1 222 ? 36.570 -5.919 -21.926 1.00 81.31 222 THR A N 1
ATOM 1693 C CA . THR A 1 222 ? 37.374 -4.705 -21.685 1.00 81.31 222 THR A CA 1
ATOM 1694 C C . THR A 1 222 ? 36.545 -3.450 -21.420 1.00 81.31 222 THR A C 1
ATOM 1696 O O . THR A 1 222 ? 37.104 -2.428 -21.029 1.00 81.31 222 THR A O 1
ATOM 1699 N N . LEU A 1 223 ? 35.228 -3.506 -21.632 1.00 81.94 223 LEU A N 1
ATOM 1700 C CA . LEU A 1 223 ? 34.334 -2.349 -21.590 1.00 81.94 223 LEU A CA 1
ATOM 1701 C C . LEU A 1 223 ? 33.193 -2.560 -20.600 1.00 81.94 223 LEU A C 1
ATOM 1703 O O . LEU A 1 223 ? 32.662 -3.663 -20.459 1.00 81.94 223 LEU A O 1
ATOM 1707 N N . ARG A 1 224 ? 32.767 -1.475 -19.947 1.00 86.69 224 ARG A N 1
ATOM 1708 C CA . ARG A 1 224 ? 31.519 -1.474 -19.174 1.00 86.69 224 ARG A CA 1
ATOM 1709 C C . ARG A 1 224 ? 30.321 -1.456 -20.125 1.00 86.69 224 ARG A C 1
ATOM 1711 O O . ARG A 1 224 ? 30.400 -0.925 -21.231 1.00 86.69 224 ARG A O 1
ATOM 1718 N N . ALA A 1 225 ? 29.177 -1.975 -19.677 1.00 79.31 225 ALA A N 1
ATOM 1719 C CA . ALA A 1 225 ? 27.973 -2.091 -20.508 1.00 79.31 225 ALA A CA 1
ATOM 1720 C C . ALA A 1 225 ? 27.504 -0.750 -21.110 1.00 79.31 225 ALA A C 1
ATOM 1722 O O . ALA A 1 225 ? 27.082 -0.704 -22.263 1.00 79.31 225 ALA A O 1
ATOM 1723 N N . SER A 1 226 ? 27.634 0.359 -20.377 1.00 76.25 226 SER A N 1
ATOM 1724 C CA . SER A 1 226 ? 27.297 1.700 -20.876 1.00 76.25 226 SER A CA 1
ATOM 1725 C C . SER A 1 226 ? 28.219 2.168 -22.012 1.00 76.25 226 SER A C 1
ATOM 1727 O O . SER A 1 226 ? 27.766 2.779 -22.983 1.00 76.25 226 SER A O 1
ATOM 1729 N N . GLU A 1 227 ? 29.509 1.841 -21.932 1.00 82.06 227 GLU A N 1
ATOM 1730 C CA . GLU A 1 227 ? 30.509 2.170 -22.953 1.00 82.06 227 GLU A CA 1
ATOM 1731 C C . GLU A 1 227 ? 30.327 1.289 -24.192 1.00 82.06 227 GLU A C 1
ATOM 1733 O O . GLU A 1 227 ? 30.299 1.796 -25.315 1.00 82.06 227 GLU A O 1
ATOM 1738 N N . ALA A 1 228 ? 30.103 -0.014 -23.995 1.00 84.75 228 ALA A N 1
ATOM 1739 C CA . ALA A 1 228 ? 29.837 -0.960 -25.072 1.00 84.75 228 ALA A CA 1
ATOM 1740 C C . ALA A 1 228 ? 28.559 -0.603 -25.853 1.00 84.75 228 ALA A C 1
ATOM 1742 O O . ALA A 1 228 ? 28.570 -0.641 -27.082 1.00 84.75 228 ALA A O 1
ATOM 1743 N N . ALA A 1 229 ? 27.482 -0.188 -25.173 1.00 80.38 229 ALA A N 1
ATOM 1744 C CA . ALA A 1 229 ? 26.234 0.233 -25.819 1.00 80.38 229 ALA A CA 1
ATOM 1745 C C . ALA A 1 229 ? 26.416 1.499 -26.672 1.00 80.38 229 ALA A C 1
ATOM 1747 O O . ALA A 1 229 ? 25.920 1.583 -27.801 1.00 80.38 229 ALA A O 1
ATOM 1748 N N . THR A 1 230 ? 27.188 2.463 -26.164 1.00 84.62 230 THR A N 1
ATOM 1749 C CA . THR A 1 230 ? 27.500 3.705 -26.885 1.00 84.62 230 THR A CA 1
ATOM 1750 C C . THR A 1 230 ? 28.353 3.426 -28.126 1.00 84.62 230 THR A C 1
ATOM 1752 O O . THR A 1 230 ? 28.075 3.948 -29.207 1.00 84.62 230 THR A O 1
ATOM 1755 N N . ILE A 1 231 ? 29.368 2.563 -28.004 1.00 85.62 231 ILE A N 1
ATOM 1756 C CA . ILE A 1 231 ? 30.255 2.195 -29.116 1.00 85.62 231 ILE A CA 1
ATOM 1757 C C . ILE A 1 231 ? 29.505 1.369 -30.171 1.00 85.62 231 ILE A C 1
ATOM 1759 O O . ILE A 1 231 ? 29.649 1.657 -31.360 1.00 85.62 231 ILE A O 1
ATOM 1763 N N . ALA A 1 232 ? 28.676 0.402 -29.765 1.00 86.94 232 ALA A N 1
ATOM 1764 C CA . ALA A 1 232 ? 27.867 -0.413 -30.675 1.00 86.94 232 ALA A CA 1
ATOM 1765 C C . ALA A 1 232 ? 26.912 0.452 -31.510 1.00 86.94 232 ALA A C 1
ATOM 1767 O O . ALA A 1 232 ? 26.903 0.367 -32.738 1.00 86.94 232 ALA A O 1
ATOM 1768 N N . THR A 1 233 ? 26.181 1.359 -30.855 1.00 85.50 233 THR A N 1
ATOM 1769 C CA . THR A 1 233 ? 25.256 2.280 -31.533 1.00 85.50 233 THR A CA 1
ATOM 1770 C C . THR A 1 233 ? 26.006 3.184 -32.512 1.00 85.50 233 THR A C 1
ATOM 1772 O O . THR A 1 233 ? 25.605 3.315 -33.666 1.00 85.50 233 THR A O 1
ATOM 1775 N N . LYS A 1 234 ? 27.155 3.745 -32.106 1.00 86.56 234 LYS A N 1
ATOM 1776 C CA . LYS A 1 234 ? 27.983 4.598 -32.971 1.00 86.56 234 LYS A CA 1
ATOM 1777 C C . LYS A 1 234 ? 28.507 3.856 -34.206 1.00 86.56 234 LYS A C 1
ATOM 1779 O O . LYS A 1 234 ? 28.461 4.417 -35.298 1.00 86.56 234 LYS A O 1
ATOM 1784 N N . ARG A 1 235 ? 28.979 2.612 -34.061 1.00 86.94 235 ARG A N 1
ATOM 1785 C CA . ARG A 1 235 ? 29.501 1.801 -35.180 1.00 86.94 235 ARG A CA 1
ATOM 1786 C C . ARG A 1 235 ? 28.420 1.452 -36.195 1.00 86.94 235 ARG A C 1
ATOM 1788 O O . ARG A 1 235 ? 28.642 1.610 -37.394 1.00 86.94 235 ARG A O 1
ATOM 1795 N N . VAL A 1 236 ? 27.243 1.038 -35.726 1.00 87.12 236 VAL A N 1
ATOM 1796 C CA . VAL A 1 236 ? 26.122 0.722 -36.621 1.00 87.12 236 VAL A CA 1
ATOM 1797 C C . VAL A 1 236 ? 25.604 1.992 -37.295 1.00 87.12 236 VAL A C 1
ATOM 1799 O O . VAL A 1 236 ? 25.441 2.012 -38.510 1.00 87.12 236 VAL A O 1
ATOM 1802 N N . MET A 1 237 ? 25.456 3.101 -36.566 1.00 80.50 237 MET A N 1
ATOM 1803 C CA . MET A 1 237 ? 25.050 4.374 -37.175 1.00 80.50 237 MET A CA 1
ATOM 1804 C C . MET A 1 237 ? 26.064 4.899 -38.202 1.00 80.50 237 MET A C 1
ATOM 1806 O O . MET A 1 237 ? 25.651 5.464 -39.208 1.00 80.50 237 MET A O 1
ATOM 1810 N N . GLN A 1 238 ? 27.371 4.683 -38.014 1.00 81.38 238 GLN A N 1
ATOM 1811 C CA . GLN A 1 238 ? 28.385 5.011 -39.027 1.00 81.38 238 GLN A CA 1
ATOM 1812 C C . GLN A 1 238 ? 28.265 4.125 -40.273 1.00 81.38 238 GLN A C 1
ATOM 1814 O O . GLN A 1 238 ? 28.336 4.624 -41.394 1.00 81.38 238 GLN A O 1
ATOM 1819 N N . LYS A 1 239 ? 28.013 2.826 -40.089 1.00 77.75 239 LYS A N 1
ATOM 1820 C CA . LYS A 1 239 ? 27.827 1.859 -41.180 1.00 77.75 239 LYS A CA 1
ATOM 1821 C C . LYS A 1 239 ? 26.602 2.173 -42.049 1.00 77.75 239 LYS A C 1
ATOM 1823 O O . LYS A 1 239 ? 26.676 2.043 -43.266 1.00 77.75 239 LYS A O 1
ATOM 1828 N N . TYR A 1 240 ? 25.512 2.647 -41.444 1.00 72.69 240 TYR A N 1
ATOM 1829 C CA . TYR A 1 240 ? 24.299 3.067 -42.160 1.00 72.69 240 TYR A CA 1
ATOM 1830 C C . TYR A 1 240 ? 24.308 4.552 -42.577 1.00 72.69 240 TYR A C 1
ATOM 1832 O O . TYR A 1 240 ? 23.576 4.937 -43.484 1.00 72.69 240 TYR A O 1
ATOM 1840 N N . GLY A 1 241 ? 25.167 5.383 -41.979 1.00 62.19 241 GLY A N 1
ATOM 1841 C CA . GLY A 1 241 ? 25.345 6.796 -42.330 1.00 62.19 241 GLY A CA 1
ATOM 1842 C C . GLY A 1 241 ? 26.148 7.035 -43.615 1.00 62.19 241 GLY A C 1
ATOM 1843 O O . GLY A 1 241 ? 25.996 8.082 -44.240 1.00 62.19 241 GLY A O 1
ATOM 1844 N N . HIS A 1 242 ? 26.952 6.063 -44.060 1.00 52.41 242 HIS A N 1
ATOM 1845 C CA . HIS A 1 242 ? 27.714 6.149 -45.314 1.00 52.41 242 HIS A CA 1
ATOM 1846 C C . HIS A 1 242 ? 26.918 5.777 -46.580 1.00 52.41 242 HIS A C 1
ATOM 1848 O O . HIS A 1 242 ? 27.435 5.942 -47.681 1.00 52.41 242 HIS A O 1
ATOM 1854 N N . LEU A 1 243 ? 25.657 5.344 -46.462 1.00 47.75 243 LEU A N 1
ATOM 1855 C CA . LEU A 1 243 ? 24.799 5.050 -47.623 1.00 47.75 243 LEU A CA 1
ATOM 1856 C C . LEU A 1 243 ? 24.155 6.297 -48.260 1.00 47.75 243 LEU A C 1
ATOM 1858 O O . LEU A 1 243 ? 23.579 6.184 -49.335 1.00 47.75 243 LEU A O 1
ATOM 1862 N N . ASN A 1 244 ? 24.289 7.482 -47.648 1.00 41.22 244 ASN A N 1
ATOM 1863 C CA . ASN A 1 244 ? 23.707 8.736 -48.154 1.00 41.22 244 ASN A CA 1
ATOM 1864 C C . ASN A 1 244 ? 24.731 9.763 -48.674 1.00 41.22 244 ASN A C 1
ATOM 1866 O O . ASN A 1 244 ? 24.371 10.916 -48.901 1.00 41.22 244 ASN A O 1
ATOM 1870 N N . VAL A 1 245 ? 25.992 9.374 -48.899 1.00 39.09 245 VAL A N 1
ATOM 1871 C CA . VAL A 1 245 ? 26.984 10.241 -49.564 1.00 39.09 245 VAL A CA 1
ATOM 1872 C C . VAL A 1 245 ? 27.719 9.454 -50.646 1.00 39.09 245 VAL A C 1
ATOM 1874 O O . VAL A 1 245 ? 28.858 9.032 -50.477 1.00 39.09 245 VAL A O 1
ATOM 1877 N N . SER A 1 246 ? 27.031 9.215 -51.756 1.00 35.34 246 SER A N 1
ATOM 1878 C CA . SER A 1 246 ? 27.617 8.978 -53.081 1.00 35.34 246 SER A CA 1
ATOM 1879 C C . SER A 1 246 ? 26.526 9.256 -54.114 1.00 35.34 246 SER A C 1
ATOM 1881 O O . SER A 1 246 ? 25.820 8.352 -54.554 1.00 35.34 246 SER A O 1
ATOM 1883 N N . ALA A 1 247 ? 26.357 10.542 -54.413 1.00 34.12 247 ALA A N 1
ATOM 1884 C CA . ALA A 1 247 ? 25.863 11.035 -55.692 1.00 34.12 247 ALA A CA 1
ATOM 1885 C C . ALA A 1 247 ? 27.027 11.773 -56.358 1.00 34.12 247 ALA A C 1
ATOM 1887 O O . ALA A 1 247 ? 27.786 12.428 -55.602 1.00 34.12 247 ALA A O 1
#

Foldseek 3Di:
DPQDKKWKKKFKAFLQNQVQQVCCCVQQVDGDRGLIAIWIDIPQWTWWAFQFIDIDGPQPDPRHHGPDIGGLDIFSQDPVNLVVVSVVCRVCRHLVNQDSQPHGRQNVQQVSSCVGRVGGDDVSNNCVSVSLCPTPCNVVCVVVRVVCNNQRSVVHRDDNDDPDPDPDDDDDDDDDDDDDDDDDDDDDDDDDDDDDDPVVVVVVVLVVQLVVQLVVVVVVVPDDSVRSSVVSNVVSCVVVVVVPPDD

InterPro domains:
  IPR008580 PPPDE peptidase domain [PF05903] (6-145)
  IPR008580 PPPDE peptidase domain [PS51858] (6-146)
  IPR008580 PPPDE peptidase domain [PTHR12378] (6-191)
  IPR008580 PPPDE peptidase domain [SM01179] (6-147)
  IPR042266 PPPDE peptidase domain superfamily [G3DSA:3.90.1720.30] (2-163)

Mean predicted aligned error: 16.65 Å

Organism: Brassica napus (NCBI:txid3708)

Nearest PDB structures (foldseek):
  3ebq-assembly1_A  TM=9.617E-01  e=1.603E-18  Homo sapiens
  2wp7-assembly1_A-2  TM=9.563E-01  e=1.423E-17  Mus musculus
  7dyr-assembly1_A  TM=6.120E-01  e=8.266E+00  Klebsiella pneumoniae

Radius of gyration: 25.9 Å; Cα contacts (8 Å, |Δi|>4): 288; chains: 1; bounding box: 69×44×83 Å

pLDDT: mean 79.25, std 22.33, range [25.28, 98.69]

Solvent-accessible surface area (backbone atoms only — not comparable to full-atom values): 14651 Å² total; per-residue (Å²): 131,85,72,72,71,40,63,33,33,38,35,32,33,47,59,37,74,54,48,35,40,69,47,21,44,83,68,59,78,42,72,38,79,49,42,78,44,35,28,36,32,41,94,68,27,28,37,36,46,31,48,19,75,44,73,40,55,56,83,67,49,90,83,51,77,59,77,42,75,43,83,69,47,60,19,66,73,51,69,69,61,49,51,52,51,51,61,71,48,36,85,72,39,31,34,86,57,46,32,74,71,85,38,34,21,54,56,47,37,24,53,52,33,32,71,52,52,71,39,71,61,67,61,75,65,71,44,44,47,58,57,46,57,74,36,96,44,23,77,77,43,43,68,59,52,52,54,51,31,55,34,31,28,68,56,45,75,70,71,58,86,74,86,65,80,82,74,76,86,77,79,90,83,82,89,89,85,87,87,86,89,87,84,90,86,89,88,85,90,81,90,81,82,89,78,87,63,81,66,58,59,57,54,51,53,53,51,54,50,27,53,51,43,26,52,56,43,52,72,66,68,82,54,54,72,72,55,27,48,53,51,18,47,50,53,47,51,52,67,63,57,59,77,80,71,82,130